Protein AF-A0A923QBG8-F1 (afdb_monomer)

Foldseek 3Di:
DDDQLVVLLVVLLVVCCVPQLLDALSPCLLLLLVLLLVVLVVCQVCVPLLCVLQPPVDALVRSLVVLCVPCVVPGDPSNNVSLSSSSNGHDPDSVSSSVSSNLSSLLSLLSNCVNVVNLVQLLVVLVVVLVVCVVCVPLQCQLQPPPDALVVNLVVLCVVCVVPGDPSNSVQLSSLSSDDDPDGSSVSSVSSSVSSVLVVQEAEAEDDDPDDDDPVRQVVVQVVVCVVVVTGYDYND

Radius of gyration: 18.65 Å; Cα contacts (8 Å, |Δi|>4): 265; chains: 1; bounding box: 42×53×46 Å

Secondary structure (DSSP, 8-state):
--HHHHHHHHHHHHHHIIIIITSGGGTTHHHHHHHHHHHHHHHHH-HHHHHHHT-TTS-HHHHHHHHHHHHTTTS-HHHHHHHHHHTTS--S-HHHHHHHHHHHHHHHHHHHHHHTT-HHHHHHHHHHHHHHHHH-HHHHHHHH-TTS-HHHHHHHHHHHHTTTS-HHHHHHHHHHHHS--SS-HHHHHHHHHHHHHHHHTEEEEE---SSPPPHHHHHHHHHHHHHHHTSEEEEE-

Solvent-accessible surface area (backbone atoms only — not comparable to full-atom values): 12695 Å² total; per-residue (Å²): 124,56,74,53,29,40,56,38,45,53,50,48,52,52,54,46,48,70,66,30,65,58,35,72,63,12,50,63,17,51,58,27,13,55,42,25,44,52,48,33,53,49,42,68,76,32,62,67,59,32,44,61,49,43,36,86,90,54,52,42,66,58,35,29,54,49,46,47,73,72,37,55,90,78,40,60,70,66,26,44,53,56,50,40,52,57,41,43,47,59,45,82,40,47,64,48,53,44,52,41,36,43,52,50,14,52,53,20,42,48,37,23,29,48,35,70,70,43,37,68,57,38,32,54,47,44,49,51,50,53,55,46,42,73,73,33,60,67,59,40,48,59,52,66,37,87,87,53,55,55,69,58,47,46,51,53,46,47,72,70,34,58,93,74,48,56,73,63,41,52,50,55,50,46,50,54,52,61,47,91,61,102,63,55,63,65,60,50,45,51,50,51,33,51,51,41,49,62,55,67,55,39,44,81,43,80,43,93,67,97,63,90,74,54,71,74,54,47,54,52,50,27,57,50,50,17,66,74,69,76,34,53,39,47,70,36,112

Sequence (237 aa):
MRGASRDSLKRALASYDQRFTALPDGAGSSEVSEGLYAVAALLDREPSLRRALTDPGSSPANRRALVDRLLGQQLAPSPLGVFSELVSDRWDSSADLRSAVEVLAANAAMGAAEGEGVLDDVEDELFRFSRLLDREPALRAALTDPGLPAERKSLLLDQLLGGQATPTTQRLVGIAVTRSHAGSLESALEELSRLAAQRRQRYVATVRVAMPLDLAQQERLAGSLARIYGRQVQLQV

Structure (mmCIF, N/CA/C/O backbone):
data_AF-A0A923QBG8-F1
#
_entry.id   AF-A0A923QBG8-F1
#
loop_
_atom_site.group_PDB
_atom_site.id
_atom_site.type_symbol
_atom_site.label_atom_id
_atom_site.label_alt_id
_atom_site.label_comp_id
_atom_site.label_asym_id
_atom_site.label_entity_id
_atom_site.label_seq_id
_atom_site.pdbx_PDB_ins_code
_atom_site.Cartn_x
_atom_site.Cartn_y
_atom_site.Cartn_z
_atom_site.occupancy
_atom_site.B_iso_or_equiv
_atom_site.auth_seq_id
_atom_site.auth_comp_id
_atom_site.auth_asym_id
_atom_site.auth_atom_id
_atom_site.pdbx_PDB_model_num
ATOM 1 N N . MET A 1 1 ? 9.593 -9.009 0.900 1.00 84.44 1 MET A N 1
ATOM 2 C CA . MET A 1 1 ? 10.645 -8.258 0.174 1.00 84.44 1 MET A CA 1
ATOM 3 C C . MET A 1 1 ? 12.002 -8.446 0.841 1.00 84.44 1 MET A C 1
ATOM 5 O O . MET A 1 1 ? 12.057 -8.579 2.061 1.00 84.44 1 MET A O 1
ATOM 9 N N . ARG A 1 2 ? 13.093 -8.457 0.068 1.00 87.12 2 ARG A N 1
ATOM 10 C CA . ARG A 1 2 ? 14.490 -8.521 0.551 1.00 87.12 2 ARG A CA 1
ATOM 11 C C . ARG A 1 2 ? 15.355 -7.552 -0.269 1.00 87.12 2 ARG A C 1
ATOM 13 O O . ARG A 1 2 ? 14.837 -6.947 -1.199 1.00 87.12 2 ARG A 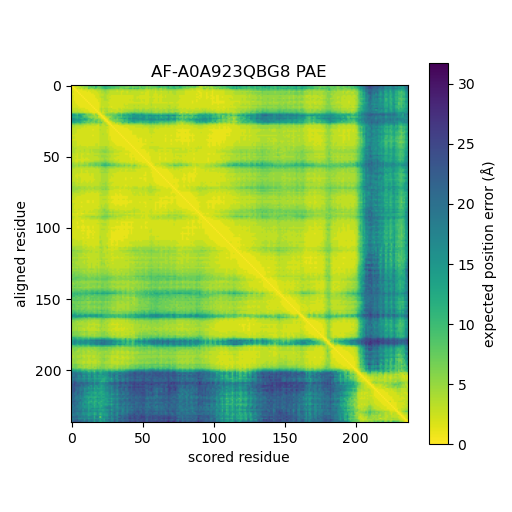O 1
ATOM 20 N N . GLY A 1 3 ? 16.629 -7.396 0.097 1.00 91.94 3 GLY A N 1
ATOM 21 C CA . GLY A 1 3 ? 17.622 -6.700 -0.730 1.00 91.94 3 GLY A CA 1
ATOM 22 C C . GLY A 1 3 ? 17.205 -5.294 -1.166 1.00 91.94 3 GLY A C 1
ATOM 23 O O . GLY A 1 3 ? 16.694 -4.514 -0.357 1.00 91.94 3 GLY A O 1
ATOM 24 N N . ALA A 1 4 ? 17.393 -5.007 -2.454 1.00 91.12 4 ALA A N 1
ATOM 25 C CA . ALA A 1 4 ? 17.099 -3.707 -3.043 1.00 91.12 4 ALA A CA 1
ATOM 26 C C . ALA A 1 4 ? 15.605 -3.373 -2.958 1.00 91.12 4 ALA A C 1
ATOM 28 O O . ALA A 1 4 ? 15.262 -2.226 -2.688 1.00 91.12 4 ALA A O 1
ATOM 29 N N . SER A 1 5 ? 14.716 -4.367 -3.089 1.00 93.44 5 SER A N 1
ATOM 30 C CA . SER A 1 5 ? 13.267 -4.148 -2.956 1.00 93.44 5 SER A CA 1
ATOM 31 C C . SER A 1 5 ? 12.890 -3.586 -1.580 1.00 93.44 5 SER A C 1
ATOM 33 O O . SER A 1 5 ? 12.057 -2.686 -1.479 1.00 93.44 5 SER A O 1
ATOM 35 N N . ARG A 1 6 ? 13.514 -4.086 -0.502 1.00 93.12 6 ARG A N 1
ATOM 36 C CA . ARG A 1 6 ? 13.246 -3.595 0.861 1.00 93.12 6 ARG A CA 1
ATOM 37 C C . ARG A 1 6 ? 13.719 -2.151 1.037 1.00 93.12 6 ARG A C 1
ATOM 39 O O . ARG A 1 6 ? 13.004 -1.344 1.629 1.00 93.12 6 ARG A O 1
ATOM 46 N N . ASP A 1 7 ? 14.907 -1.835 0.533 1.00 93.00 7 ASP A N 1
ATOM 47 C CA . ASP A 1 7 ? 15.493 -0.501 0.676 1.00 93.00 7 ASP A CA 1
ATOM 48 C C . ASP A 1 7 ? 14.747 0.538 -0.177 1.00 93.00 7 ASP A C 1
ATOM 50 O O . ASP A 1 7 ? 14.554 1.671 0.263 1.00 93.00 7 ASP A O 1
ATOM 54 N N . SER A 1 8 ? 14.263 0.146 -1.358 1.00 94.50 8 SER A N 1
ATOM 55 C CA . SER A 1 8 ? 13.401 0.968 -2.216 1.00 94.50 8 SER A CA 1
ATOM 56 C C . SER A 1 8 ? 12.046 1.254 -1.569 1.00 94.50 8 SER A C 1
ATOM 58 O O . SER A 1 8 ? 11.663 2.417 -1.466 1.00 94.50 8 SER A O 1
ATOM 60 N N . LEU A 1 9 ? 11.357 0.242 -1.020 1.00 93.88 9 LEU A N 1
ATOM 61 C CA . LEU A 1 9 ? 10.108 0.475 -0.281 1.00 93.88 9 LEU A CA 1
ATOM 62 C C . LEU A 1 9 ? 10.323 1.417 0.914 1.00 93.88 9 LEU A C 1
ATOM 64 O O . LEU A 1 9 ? 9.539 2.340 1.121 1.00 93.88 9 LEU A O 1
ATOM 68 N N . LYS A 1 10 ? 11.403 1.224 1.683 1.00 91.56 10 LYS A N 1
ATOM 69 C CA . LYS A 1 10 ? 11.722 2.093 2.824 1.00 91.56 10 LYS A CA 1
ATOM 70 C C . LYS A 1 10 ? 11.915 3.552 2.393 1.00 91.56 10 LYS A C 1
ATOM 72 O O . LYS A 1 10 ? 11.403 4.449 3.059 1.00 91.56 10 LYS A O 1
ATOM 77 N N . ARG A 1 11 ? 12.642 3.793 1.297 1.00 93.25 11 ARG A N 1
ATOM 78 C CA . ARG A 1 11 ? 12.847 5.147 0.755 1.00 93.25 11 ARG A CA 1
ATOM 79 C C . ARG A 1 11 ? 11.544 5.761 0.258 1.00 93.25 11 ARG A C 1
ATOM 81 O O . ARG A 1 11 ? 11.285 6.921 0.559 1.00 93.25 11 ARG A O 1
ATOM 88 N N . ALA A 1 12 ? 10.709 4.985 -0.426 1.00 93.94 12 ALA A N 1
ATOM 89 C CA . ALA A 1 12 ? 9.420 5.463 -0.904 1.00 93.94 12 ALA A CA 1
ATOM 90 C C . ALA A 1 12 ? 8.468 5.838 0.245 1.00 93.94 12 ALA A C 1
ATOM 92 O O . ALA A 1 12 ? 7.840 6.890 0.187 1.00 93.94 12 ALA A O 1
ATOM 93 N N . LEU A 1 13 ? 8.409 5.035 1.315 1.00 90.69 13 LEU A N 1
ATOM 94 C CA . LEU A 1 13 ? 7.619 5.353 2.513 1.00 90.69 13 LEU A CA 1
ATOM 95 C C . LEU A 1 13 ? 8.108 6.637 3.195 1.00 90.69 13 LEU A C 1
ATOM 97 O O . LEU A 1 13 ? 7.297 7.485 3.551 1.00 90.69 13 LEU A O 1
ATOM 101 N N . ALA A 1 14 ? 9.426 6.817 3.321 1.00 87.88 14 ALA A N 1
ATOM 102 C CA . ALA A 1 14 ? 9.998 8.040 3.884 1.00 87.88 14 ALA A CA 1
ATOM 103 C C . ALA A 1 14 ? 9.700 9.278 3.016 1.00 87.88 14 ALA A C 1
ATOM 105 O O . ALA A 1 14 ? 9.324 10.321 3.545 1.00 87.88 14 ALA A O 1
ATOM 106 N N . SER A 1 15 ? 9.817 9.151 1.689 1.00 89.62 15 SER A N 1
ATOM 107 C CA . SER A 1 15 ? 9.505 10.219 0.726 1.00 89.62 15 SER A CA 1
ATOM 108 C C . SER A 1 15 ? 8.018 10.593 0.758 1.00 89.62 15 SER A C 1
ATOM 110 O O . SER A 1 15 ? 7.673 11.775 0.752 1.00 89.62 15 SER A O 1
ATOM 112 N N . TYR A 1 16 ? 7.131 9.597 0.873 1.00 90.62 16 TYR A N 1
ATOM 113 C CA . TYR A 1 16 ? 5.701 9.816 1.087 1.00 90.62 16 TYR A CA 1
ATOM 114 C C . TYR A 1 16 ? 5.444 10.586 2.387 1.00 90.62 16 TYR A C 1
ATOM 116 O O . TYR A 1 16 ? 4.785 11.626 2.365 1.00 90.62 16 TYR A O 1
ATOM 124 N N . ASP A 1 17 ? 5.997 10.112 3.506 1.00 84.75 17 ASP A N 1
ATOM 125 C CA . ASP A 1 17 ? 5.757 10.724 4.812 1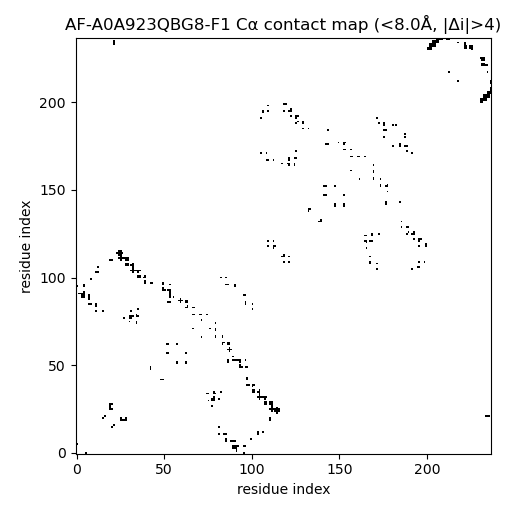.00 84.75 17 ASP A CA 1
ATOM 126 C C . ASP A 1 17 ? 6.287 12.165 4.879 1.00 84.75 17 ASP A C 1
ATOM 128 O O . ASP A 1 17 ? 5.654 13.027 5.485 1.00 84.75 17 ASP A O 1
ATOM 132 N N . GLN A 1 18 ? 7.404 12.456 4.210 1.00 83.06 18 GLN A N 1
ATOM 133 C CA . GLN A 1 18 ? 7.935 13.815 4.102 1.00 83.06 18 GLN A CA 1
ATOM 134 C C . GLN A 1 18 ? 6.990 14.761 3.341 1.00 83.06 18 GLN A C 1
ATOM 136 O O . GLN A 1 18 ? 6.924 15.946 3.661 1.00 83.06 18 GLN A O 1
ATOM 141 N N . ARG A 1 19 ? 6.277 14.265 2.322 1.00 84.69 19 ARG A N 1
ATOM 142 C CA . ARG A 1 19 ? 5.430 15.092 1.445 1.00 84.69 19 ARG A CA 1
ATOM 143 C C . ARG A 1 19 ? 4.013 15.281 1.956 1.00 84.69 19 ARG A C 1
ATOM 145 O O . ARG A 1 19 ? 3.479 16.373 1.813 1.00 84.69 19 ARG A O 1
ATOM 152 N N . PHE A 1 20 ? 3.406 14.220 2.480 1.00 82.06 20 PHE A N 1
ATOM 153 C CA . PHE A 1 20 ? 1.962 14.182 2.716 1.00 82.06 20 PHE A CA 1
ATOM 154 C C . PHE A 1 20 ? 1.597 14.187 4.198 1.00 82.06 20 PHE A C 1
ATOM 156 O O . PHE A 1 20 ? 0.619 14.818 4.576 1.00 82.06 20 PHE A O 1
ATOM 163 N N . THR A 1 21 ? 2.402 13.566 5.063 1.00 68.38 21 THR A N 1
ATOM 164 C CA . THR A 1 21 ? 2.081 13.473 6.500 1.00 68.38 21 THR A CA 1
ATOM 165 C C . THR A 1 21 ? 2.223 14.818 7.226 1.00 68.38 21 THR A C 1
ATOM 167 O O . THR A 1 21 ? 1.598 15.027 8.257 1.00 68.38 21 THR A O 1
ATOM 170 N N . ALA A 1 22 ? 3.018 15.756 6.699 1.00 64.75 22 ALA A N 1
ATOM 171 C CA . ALA A 1 22 ? 3.133 17.111 7.252 1.00 64.75 22 ALA A CA 1
ATOM 172 C C . ALA A 1 22 ? 2.000 18.058 6.804 1.00 64.75 22 ALA A C 1
ATOM 174 O O . ALA A 1 22 ? 1.912 19.184 7.303 1.00 64.75 22 ALA A O 1
ATOM 175 N N . LEU A 1 23 ? 1.161 17.634 5.852 1.00 73.19 23 LEU A N 1
ATOM 176 C CA . LEU A 1 23 ? 0.057 18.452 5.365 1.00 73.19 23 LEU A CA 1
ATOM 177 C C . LEU A 1 23 ? -1.114 18.408 6.362 1.00 73.19 23 LEU A C 1
ATOM 179 O O . LEU A 1 23 ? -1.400 17.344 6.915 1.00 73.19 23 LEU A O 1
ATOM 183 N N . PRO A 1 24 ? -1.808 19.539 6.589 1.00 68.69 24 PRO A N 1
ATOM 184 C CA . PRO A 1 24 ? -3.001 19.572 7.430 1.00 68.69 24 PRO A CA 1
ATOM 185 C C . PRO A 1 24 ? -4.048 18.558 6.963 1.00 68.69 24 PRO A C 1
ATOM 187 O O . PRO A 1 24 ? -4.210 18.347 5.759 1.00 68.69 24 PRO A O 1
ATOM 190 N N . AS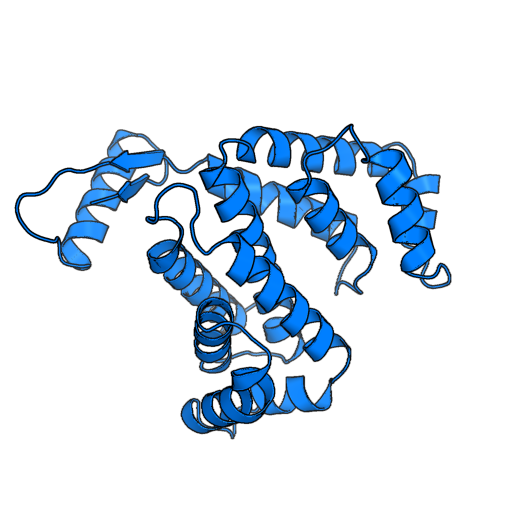P A 1 25 ? -4.748 17.950 7.920 1.00 68.19 25 ASP A N 1
ATOM 191 C CA . ASP A 1 25 ? -5.908 17.076 7.703 1.00 68.19 25 ASP A CA 1
ATOM 192 C C . ASP A 1 25 ? -5.657 15.911 6.722 1.00 68.19 25 ASP A C 1
ATOM 194 O O . ASP A 1 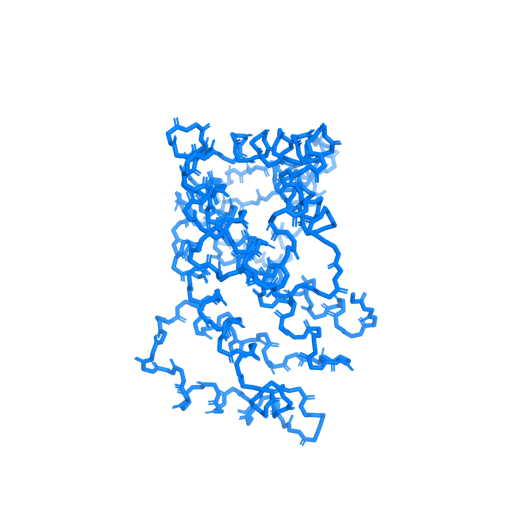25 ? -6.572 15.411 6.071 1.00 68.19 25 ASP A O 1
ATOM 198 N N . GLY A 1 26 ? -4.399 15.471 6.575 1.00 68.56 26 GLY A N 1
ATOM 199 C CA . GLY A 1 26 ? -4.042 14.378 5.667 1.00 68.56 26 GLY A CA 1
ATOM 200 C C . GLY A 1 26 ? -4.229 14.727 4.185 1.00 68.56 26 GLY A C 1
ATOM 201 O O . GLY A 1 26 ? -4.363 13.820 3.358 1.00 68.56 26 GLY A O 1
ATOM 202 N N . ALA A 1 27 ? -4.233 16.018 3.830 1.00 80.38 27 ALA A N 1
ATOM 203 C CA . ALA A 1 27 ? -4.495 16.493 2.474 1.00 80.38 27 ALA A CA 1
ATOM 204 C C . ALA A 1 27 ? -3.664 15.747 1.411 1.00 80.38 27 ALA A C 1
ATOM 206 O O . ALA A 1 27 ? -2.455 15.560 1.536 1.00 80.38 27 ALA A O 1
ATOM 207 N N . GLY A 1 28 ? -4.333 15.294 0.347 1.00 84.94 28 GLY A N 1
ATOM 208 C CA . GLY A 1 28 ? -3.723 14.520 -0.740 1.00 84.94 28 GLY A CA 1
ATOM 209 C C . GLY A 1 28 ? -3.489 13.034 -0.434 1.00 84.94 28 GLY A C 1
ATOM 210 O O . GLY A 1 28 ? -3.343 12.253 -1.372 1.00 84.94 28 GLY A O 1
ATOM 211 N N . SER A 1 29 ? -3.534 12.600 0.831 1.00 90.88 29 SER A N 1
ATOM 212 C CA . SER A 1 29 ? -3.313 11.193 1.207 1.00 90.88 29 SER A CA 1
ATOM 213 C C . SER A 1 29 ? -4.391 10.256 0.646 1.00 90.88 29 SER A C 1
ATOM 215 O O . SER A 1 29 ? -4.065 9.176 0.154 1.00 90.88 29 SER A O 1
ATOM 217 N N . SER A 1 30 ? -5.665 10.681 0.636 1.00 90.81 30 SER A N 1
ATOM 218 C CA . SER A 1 30 ? -6.757 9.891 0.032 1.00 90.81 30 SER A CA 1
ATOM 219 C C . SER A 1 30 ? -6.589 9.755 -1.484 1.00 90.81 30 SER A C 1
ATOM 221 O O . SER A 1 30 ? -6.658 8.648 -2.010 1.00 90.81 30 SER A O 1
ATOM 223 N N . GLU A 1 31 ? -6.271 10.853 -2.184 1.00 93.19 31 GLU A N 1
ATOM 224 C CA . GLU A 1 31 ? -6.040 10.848 -3.640 1.00 93.19 31 GLU A CA 1
ATOM 225 C C . GLU A 1 31 ? -4.851 9.949 -4.015 1.00 93.19 31 GLU A C 1
ATOM 227 O O . GLU A 1 31 ? -4.921 9.168 -4.969 1.00 93.19 31 GLU A O 1
ATOM 232 N N . VAL A 1 32 ? -3.761 10.017 -3.240 1.00 95.62 32 VAL A N 1
ATOM 233 C CA . VAL A 1 32 ? -2.606 9.133 -3.427 1.00 95.62 32 VAL A CA 1
ATOM 234 C C . VAL A 1 32 ? -2.994 7.678 -3.183 1.00 95.62 32 VAL A C 1
ATOM 236 O O . VAL A 1 32 ? -2.642 6.820 -3.991 1.00 95.62 32 VAL A O 1
ATOM 239 N N . SER A 1 33 ? -3.730 7.386 -2.110 1.00 94.38 33 SER A N 1
ATOM 240 C CA . SER A 1 33 ? -4.178 6.026 -1.803 1.00 94.38 33 SER A CA 1
ATOM 241 C C . SER A 1 33 ? -5.019 5.431 -2.934 1.00 94.38 33 SER A C 1
ATOM 243 O O . SER A 1 33 ? -4.690 4.363 -3.456 1.00 94.38 33 SER A O 1
ATOM 245 N N . GLU A 1 34 ? -6.057 6.144 -3.372 1.00 93.31 34 GLU A N 1
ATOM 246 C CA . GLU A 1 34 ? -6.961 5.708 -4.440 1.00 93.31 34 GLU A CA 1
ATOM 247 C C . GLU A 1 34 ? -6.218 5.505 -5.763 1.00 93.31 34 GLU A C 1
ATOM 249 O O . GLU A 1 34 ? -6.340 4.451 -6.399 1.00 93.31 34 GLU A O 1
ATOM 254 N N . GLY A 1 35 ? -5.381 6.473 -6.147 1.00 96.00 35 GLY A N 1
ATOM 255 C CA . GLY A 1 35 ? -4.581 6.390 -7.362 1.00 96.00 35 GLY A CA 1
ATOM 256 C C . GLY A 1 35 ? -3.597 5.218 -7.339 1.00 96.00 35 GLY A C 1
ATOM 257 O O . GLY A 1 35 ? -3.510 4.465 -8.310 1.00 96.00 35 GLY A O 1
ATOM 258 N N . LEU A 1 36 ? -2.890 4.995 -6.227 1.00 96.50 36 LEU A N 1
ATOM 259 C CA . LEU A 1 36 ? -1.956 3.873 -6.104 1.00 96.50 36 LEU A CA 1
ATOM 260 C C . LEU A 1 36 ? -2.675 2.520 -6.056 1.00 96.50 36 LEU A C 1
ATOM 262 O O . LEU A 1 36 ? -2.178 1.551 -6.633 1.00 96.50 36 LEU A O 1
ATOM 266 N N . TYR A 1 37 ? -3.866 2.429 -5.462 1.00 93.69 37 TYR A N 1
ATOM 267 C CA . TYR A 1 37 ? -4.662 1.207 -5.555 1.00 93.69 37 TYR A CA 1
ATOM 268 C C . TYR A 1 37 ? -5.115 0.920 -6.986 1.00 93.69 37 TYR A C 1
ATOM 270 O O . TYR A 1 37 ? -5.043 -0.241 -7.412 1.00 93.69 37 TYR A O 1
ATOM 278 N N . ALA A 1 38 ? -5.517 1.937 -7.752 1.00 94.00 38 ALA A N 1
ATOM 279 C CA . ALA A 1 38 ? -5.822 1.784 -9.173 1.00 94.00 38 ALA A CA 1
ATOM 280 C C . ALA A 1 38 ? -4.593 1.297 -9.963 1.00 94.00 38 ALA A C 1
ATOM 282 O O . ALA A 1 38 ? -4.694 0.353 -10.750 1.00 94.00 38 ALA A O 1
ATOM 283 N N . VAL A 1 39 ? -3.408 1.850 -9.680 1.00 96.25 39 VAL A N 1
ATOM 284 C CA . VAL A 1 39 ? -2.141 1.385 -10.267 1.00 96.25 39 VAL A CA 1
ATOM 285 C C . VAL A 1 39 ? -1.851 -0.065 -9.897 1.00 96.25 39 VAL A C 1
ATOM 287 O O . VAL A 1 39 ? -1.529 -0.863 -10.772 1.00 96.25 39 VAL A O 1
ATOM 290 N N . ALA A 1 40 ? -1.992 -0.452 -8.630 1.00 93.31 40 ALA A N 1
ATOM 291 C CA . ALA A 1 40 ? -1.767 -1.834 -8.224 1.00 93.31 40 ALA A CA 1
ATOM 292 C C . ALA A 1 40 ? -2.740 -2.800 -8.935 1.00 93.31 40 ALA A C 1
ATOM 294 O O . ALA A 1 40 ? -2.322 -3.880 -9.343 1.00 93.31 40 ALA A O 1
ATOM 295 N N . ALA A 1 41 ? -3.999 -2.397 -9.165 1.00 90.38 41 ALA A N 1
ATOM 296 C CA . ALA A 1 41 ? -4.966 -3.209 -9.914 1.00 90.38 41 ALA A CA 1
ATOM 297 C C . ALA A 1 41 ? -4.571 -3.348 -11.394 1.00 90.38 41 ALA A C 1
ATOM 299 O O . ALA A 1 41 ? -4.690 -4.427 -11.975 1.00 90.38 41 ALA A O 1
ATOM 300 N N . LEU A 1 42 ? -4.055 -2.275 -12.000 1.00 94.06 42 LEU A N 1
ATOM 301 C CA . LEU A 1 42 ? -3.493 -2.314 -13.348 1.00 94.06 42 LEU A CA 1
ATOM 302 C C . LEU A 1 42 ? -2.280 -3.250 -13.421 1.00 94.06 42 LEU A C 1
ATOM 304 O O . LEU A 1 42 ? -2.195 -4.075 -14.327 1.00 94.06 42 LEU A O 1
ATOM 308 N N . LEU A 1 43 ? -1.353 -3.154 -12.465 1.00 93.12 43 LEU A N 1
ATOM 309 C CA . LEU A 1 43 ? -0.165 -4.008 -12.423 1.00 93.12 43 LEU A CA 1
ATOM 310 C C . LEU A 1 43 ? -0.516 -5.479 -12.216 1.00 93.12 43 LEU A C 1
ATOM 312 O O . LEU A 1 43 ? 0.218 -6.328 -12.718 1.00 93.12 43 LEU A O 1
ATOM 316 N N . ASP A 1 44 ? -1.605 -5.788 -11.511 1.00 88.25 44 ASP A N 1
ATOM 317 C CA . ASP A 1 44 ? -2.121 -7.153 -11.370 1.00 88.25 44 ASP A CA 1
ATOM 318 C C . ASP A 1 44 ? -2.638 -7.692 -12.711 1.00 88.25 44 ASP A C 1
ATOM 320 O O . ASP A 1 44 ? -2.295 -8.812 -13.098 1.00 88.25 44 ASP A O 1
ATOM 324 N N . ARG A 1 45 ? -3.383 -6.867 -13.459 1.00 91.31 45 ARG A N 1
ATOM 325 C CA . ARG A 1 45 ? -3.943 -7.216 -14.775 1.00 91.31 45 ARG A CA 1
ATOM 326 C C . ARG A 1 45 ? -2.911 -7.290 -15.897 1.00 91.31 45 ARG A C 1
ATOM 328 O O . ARG A 1 45 ? -3.092 -8.079 -16.818 1.00 91.31 45 ARG A O 1
ATOM 335 N N . GLU A 1 46 ? -1.836 -6.506 -15.816 1.00 95.56 46 GLU A N 1
ATOM 336 C CA . GLU A 1 46 ? -0.852 -6.342 -16.892 1.00 95.56 46 GLU A CA 1
ATOM 337 C C . GLU A 1 46 ? 0.565 -6.811 -16.486 1.00 95.56 46 GLU A C 1
ATOM 339 O O . GLU A 1 46 ? 1.466 -5.995 -16.243 1.00 95.56 46 GLU A O 1
ATOM 344 N N . PRO A 1 47 ? 0.845 -8.134 -16.464 1.00 92.31 47 PRO A N 1
ATOM 345 C CA . PRO A 1 47 ? 2.168 -8.663 -16.116 1.00 92.31 47 PRO A CA 1
ATOM 346 C C . PRO A 1 47 ? 3.303 -8.161 -17.018 1.00 92.31 47 PRO A C 1
ATOM 348 O O . PRO A 1 47 ? 4.460 -8.111 -16.598 1.00 92.31 47 PRO A O 1
ATOM 351 N N . SER A 1 48 ? 3.001 -7.818 -18.274 1.00 95.00 48 SER A N 1
ATOM 352 C CA . SER A 1 48 ? 3.976 -7.270 -19.225 1.00 95.00 48 SER A CA 1
ATOM 353 C C . SER A 1 48 ? 4.402 -5.850 -18.854 1.00 95.00 48 SER A C 1
ATOM 355 O O . SER A 1 48 ? 5.598 -5.564 -18.868 1.00 95.00 48 SER A O 1
ATOM 357 N N . LEU A 1 49 ? 3.457 -4.999 -18.438 1.00 95.44 49 LEU A N 1
ATOM 358 C CA . LEU A 1 49 ? 3.760 -3.663 -17.922 1.00 95.44 49 LEU A CA 1
ATOM 359 C C . LEU A 1 49 ? 4.616 -3.760 -16.658 1.00 95.44 49 LEU A C 1
ATOM 361 O O . LEU A 1 49 ? 5.653 -3.110 -16.554 1.00 95.44 49 LEU A O 1
ATOM 365 N N . ARG A 1 50 ? 4.229 -4.640 -15.729 1.00 94.25 50 ARG A N 1
ATOM 366 C CA . ARG A 1 50 ? 4.967 -4.858 -14.481 1.00 94.25 50 ARG A CA 1
ATOM 367 C C . ARG A 1 50 ? 6.421 -5.269 -14.734 1.00 94.25 50 ARG A C 1
ATOM 369 O O . ARG A 1 50 ? 7.319 -4.730 -14.099 1.00 94.25 50 ARG A O 1
ATOM 376 N N . ARG A 1 51 ? 6.664 -6.168 -15.697 1.00 94.44 51 ARG A N 1
ATOM 377 C CA . ARG A 1 51 ? 8.024 -6.564 -16.107 1.00 94.44 51 ARG A CA 1
ATOM 378 C C . ARG A 1 51 ? 8.806 -5.416 -16.740 1.00 94.44 51 ARG A C 1
ATOM 380 O O . ARG A 1 51 ? 9.968 -5.247 -16.394 1.00 94.44 51 ARG A O 1
ATOM 387 N N . ALA A 1 52 ? 8.181 -4.622 -17.611 1.00 94.94 52 ALA A N 1
ATOM 388 C CA . ALA A 1 52 ? 8.830 -3.471 -18.243 1.00 94.94 52 ALA A CA 1
ATOM 389 C C . ALA A 1 52 ? 9.266 -2.403 -17.221 1.00 94.94 52 ALA A C 1
ATOM 391 O O . ALA A 1 52 ? 10.327 -1.798 -17.363 1.00 94.94 52 ALA A O 1
ATOM 392 N N . LEU A 1 53 ? 8.481 -2.199 -16.158 1.00 95.25 53 LEU A N 1
ATOM 393 C CA . LEU A 1 53 ? 8.795 -1.248 -15.083 1.00 95.25 53 LEU A CA 1
ATOM 394 C C . LEU A 1 53 ? 9.883 -1.744 -14.114 1.00 95.25 53 LEU A C 1
ATOM 396 O O . LEU A 1 53 ? 10.505 -0.938 -13.421 1.00 95.25 53 LEU A O 1
ATOM 400 N N . THR A 1 54 ? 10.148 -3.051 -14.074 1.00 94.06 54 THR A N 1
ATOM 401 C CA . THR A 1 54 ? 11.234 -3.642 -13.274 1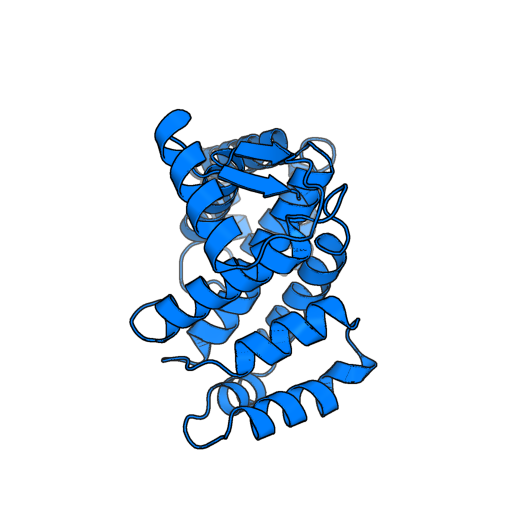.00 94.06 54 THR A CA 1
ATOM 402 C C . THR A 1 54 ? 12.416 -4.126 -14.110 1.00 94.06 54 THR A C 1
ATOM 404 O O . THR A 1 54 ? 13.282 -4.814 -13.579 1.00 94.06 54 THR A O 1
ATOM 407 N N . ASP A 1 55 ? 12.457 -3.811 -15.407 1.00 92.38 55 ASP A N 1
ATOM 408 C CA . ASP A 1 55 ? 13.544 -4.234 -16.291 1.00 92.38 55 ASP A CA 1
ATOM 409 C C . ASP A 1 55 ? 14.866 -3.547 -15.890 1.00 92.38 55 ASP A C 1
ATOM 411 O O . ASP A 1 55 ? 14.958 -2.317 -15.978 1.00 92.38 55 ASP A O 1
ATOM 415 N N . PRO A 1 56 ? 15.903 -4.303 -15.469 1.00 86.56 56 PRO A N 1
ATOM 416 C CA . PRO A 1 56 ? 17.192 -3.732 -15.086 1.00 86.56 56 PRO A CA 1
ATOM 417 C C . PRO A 1 56 ? 17.932 -3.059 -16.252 1.00 86.56 56 PRO A C 1
ATOM 419 O O . PRO A 1 56 ? 18.793 -2.217 -16.004 1.00 86.56 56 PRO A O 1
ATOM 422 N N . GLY A 1 57 ? 17.614 -3.404 -17.506 1.00 89.69 57 GLY A N 1
ATOM 423 C CA . GLY A 1 57 ? 18.175 -2.752 -18.692 1.00 89.69 57 GLY A CA 1
ATOM 424 C C . GLY A 1 57 ? 17.560 -1.380 -18.990 1.00 89.69 57 GLY A C 1
ATOM 425 O O . GLY A 1 57 ? 18.112 -0.616 -19.784 1.00 89.6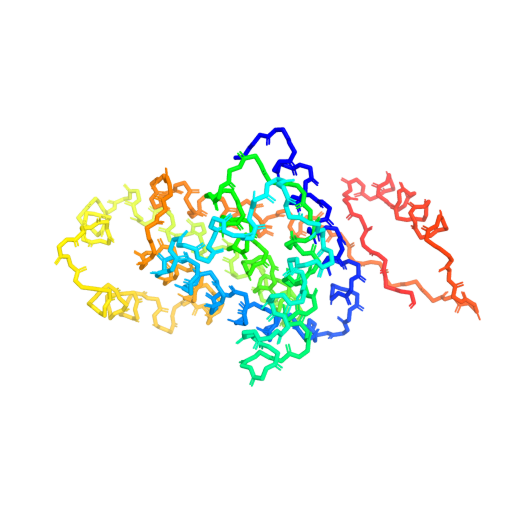9 57 GLY A O 1
ATOM 426 N N . SER A 1 58 ? 16.434 -1.041 -18.355 1.00 92.12 58 SER A N 1
ATOM 427 C CA . SER A 1 58 ? 15.716 0.211 -18.587 1.00 92.12 58 SER A CA 1
ATOM 428 C C . SER A 1 58 ? 16.165 1.308 -17.622 1.00 92.12 58 SER A C 1
ATOM 430 O O . SER A 1 58 ? 16.119 1.161 -16.396 1.00 92.12 58 SER A O 1
ATOM 432 N N . SER A 1 59 ? 16.572 2.459 -18.166 1.00 95.31 59 SER A N 1
ATOM 433 C CA . SER A 1 59 ? 16.961 3.606 -17.342 1.00 95.31 59 SER A CA 1
ATOM 434 C C . SER A 1 59 ? 15.771 4.116 -16.505 1.00 95.31 59 SER A C 1
ATOM 436 O O . SER A 1 59 ? 14.619 4.033 -16.944 1.00 95.31 59 SER A O 1
ATOM 438 N N . PRO A 1 60 ? 16.002 4.696 -15.309 1.00 94.94 60 PRO A N 1
ATOM 439 C CA . PRO A 1 60 ? 14.932 5.318 -14.524 1.00 94.94 60 PRO A CA 1
ATOM 440 C C . PRO A 1 60 ? 14.124 6.359 -15.317 1.00 94.94 60 PRO A C 1
ATOM 442 O O . PRO A 1 60 ? 12.906 6.426 -15.183 1.00 94.94 60 PRO A O 1
ATOM 445 N N . ALA A 1 61 ? 14.783 7.127 -16.193 1.00 95.94 61 ALA A N 1
ATOM 446 C CA . ALA A 1 61 ? 14.127 8.109 -17.057 1.00 95.94 61 ALA A CA 1
ATOM 447 C C . ALA A 1 61 ? 13.168 7.454 -18.066 1.00 95.94 61 ALA A C 1
ATOM 449 O O . ALA A 1 61 ? 12.052 7.935 -18.246 1.00 95.94 61 ALA A O 1
ATOM 450 N N . ASN A 1 62 ? 13.560 6.327 -18.670 1.00 96.75 62 ASN A N 1
ATOM 451 C CA . ASN A 1 62 ? 12.698 5.590 -19.596 1.00 96.75 62 ASN A CA 1
ATOM 452 C C . ASN A 1 62 ? 11.476 5.001 -18.882 1.00 96.75 62 ASN A C 1
ATOM 454 O O . ASN A 1 62 ? 10.370 5.041 -19.420 1.00 96.75 62 ASN A O 1
ATOM 458 N N . ARG A 1 63 ? 11.658 4.491 -17.657 1.00 96.62 63 ARG A N 1
ATOM 459 C CA . ARG A 1 63 ? 10.559 3.965 -16.833 1.00 96.62 63 ARG A CA 1
ATOM 460 C C . ARG A 1 63 ? 9.567 5.060 -16.433 1.00 96.62 63 ARG A C 1
ATOM 462 O O . ARG A 1 63 ? 8.367 4.852 -16.584 1.00 96.62 63 ARG A O 1
ATOM 469 N N . ARG A 1 64 ? 10.048 6.241 -16.026 1.00 96.75 64 ARG A N 1
ATOM 470 C CA . ARG A 1 64 ? 9.194 7.423 -15.786 1.00 96.75 64 ARG A CA 1
ATOM 471 C C . ARG A 1 64 ? 8.436 7.845 -17.038 1.00 96.75 64 ARG A C 1
ATOM 473 O O . ARG A 1 64 ? 7.222 7.960 -16.995 1.00 96.75 64 ARG A O 1
ATOM 480 N N . ALA A 1 65 ? 9.125 7.966 -18.173 1.00 96.88 65 ALA A N 1
ATOM 481 C CA . ALA A 1 65 ? 8.493 8.352 -19.433 1.00 96.88 65 ALA A CA 1
ATOM 482 C C . ALA A 1 65 ? 7.413 7.352 -19.890 1.00 96.88 65 ALA A C 1
ATOM 484 O O . ALA A 1 65 ? 6.429 7.747 -20.516 1.00 96.88 65 ALA A O 1
ATOM 485 N N . LEU A 1 66 ? 7.581 6.058 -19.588 1.00 96.50 66 LEU A N 1
ATOM 486 C CA . LEU A 1 66 ? 6.546 5.050 -19.812 1.00 96.50 66 LEU A CA 1
ATOM 487 C C . LEU A 1 66 ? 5.330 5.282 -18.904 1.00 96.50 66 LEU A C 1
ATOM 489 O O . LEU A 1 66 ? 4.203 5.252 -19.395 1.00 96.50 66 LEU A O 1
ATOM 493 N N . VAL A 1 67 ? 5.553 5.534 -17.610 1.00 97.31 67 VAL A N 1
ATOM 494 C CA . VAL A 1 67 ? 4.484 5.863 -16.654 1.00 97.31 67 VAL A CA 1
ATOM 495 C C . VAL A 1 67 ? 3.736 7.124 -17.078 1.00 97.31 67 VAL A C 1
ATOM 497 O O . VAL A 1 67 ? 2.515 7.079 -17.190 1.00 97.31 67 VAL A O 1
ATOM 500 N N . ASP A 1 68 ? 4.441 8.203 -17.412 1.00 97.12 68 ASP A N 1
ATOM 501 C CA . ASP A 1 68 ? 3.831 9.468 -17.831 1.00 97.12 68 ASP A CA 1
ATOM 502 C C . ASP A 1 68 ? 2.980 9.292 -19.095 1.00 97.12 68 ASP A C 1
ATOM 504 O O . ASP A 1 68 ? 1.862 9.798 -19.181 1.00 97.12 68 ASP A O 1
ATOM 508 N N . ARG A 1 69 ? 3.465 8.514 -20.071 1.00 97.31 69 ARG A N 1
ATOM 509 C CA . ARG A 1 69 ? 2.735 8.258 -21.319 1.00 97.31 69 ARG A CA 1
ATOM 510 C C . ARG A 1 69 ? 1.453 7.455 -21.105 1.00 97.31 69 ARG A C 1
ATOM 512 O O . ARG A 1 69 ? 0.472 7.700 -21.798 1.00 97.31 69 ARG A O 1
ATOM 519 N N . LEU A 1 70 ? 1.479 6.470 -20.210 1.00 96.25 70 LEU A N 1
ATOM 520 C CA . LEU A 1 70 ? 0.346 5.567 -19.990 1.00 96.25 70 LEU A CA 1
ATOM 521 C C . LEU A 1 70 ? -0.659 6.120 -18.979 1.00 96.25 70 LEU A C 1
ATOM 523 O O . LEU A 1 70 ? -1.861 5.924 -19.143 1.00 96.25 70 LEU A O 1
ATOM 527 N N . LEU A 1 71 ? -0.169 6.781 -17.930 1.00 96.50 71 LEU A N 1
ATOM 528 C CA . LEU A 1 71 ? -0.952 7.135 -16.748 1.00 96.50 71 LEU A CA 1
ATOM 529 C C . LEU A 1 71 ? -1.072 8.643 -16.525 1.00 96.50 71 LEU A C 1
ATOM 531 O O . LEU A 1 71 ? -1.901 9.053 -15.721 1.00 96.50 71 LEU A O 1
ATOM 535 N N . GLY A 1 72 ? -0.322 9.476 -17.252 1.00 95.06 72 GLY A N 1
ATOM 536 C CA . GLY A 1 72 ? -0.307 10.926 -17.039 1.00 95.06 72 GLY A CA 1
ATOM 537 C C . GLY A 1 72 ? -1.647 11.629 -17.271 1.00 95.06 72 GLY A C 1
ATOM 538 O O . GLY A 1 72 ? -1.890 12.675 -16.683 1.00 95.06 72 GLY A O 1
ATOM 539 N N . GLN A 1 73 ? -2.530 11.051 -18.093 1.00 95.38 73 GLN A N 1
ATOM 540 C CA . GLN A 1 73 ? -3.906 11.541 -18.281 1.00 95.38 73 GLN A CA 1
ATOM 541 C C . GLN A 1 73 ? -4.949 10.780 -17.451 1.00 95.38 73 GLN A C 1
ATOM 543 O O . GLN A 1 73 ? -6.107 11.179 -17.423 1.00 95.38 73 GLN A O 1
ATOM 548 N N . GLN A 1 74 ? -4.558 9.673 -16.814 1.00 95.19 74 GLN A N 1
ATOM 549 C CA . GLN A 1 74 ? -5.466 8.783 -16.081 1.00 95.19 74 GLN A CA 1
ATOM 550 C C . GLN A 1 74 ? -5.372 8.965 -14.563 1.00 95.19 74 GLN A C 1
ATOM 552 O O . GLN A 1 74 ? -6.290 8.589 -13.841 1.00 95.19 74 GLN A O 1
ATOM 557 N N . LEU A 1 75 ? -4.256 9.508 -14.073 1.00 95.38 75 LEU A N 1
ATOM 558 C CA . LEU A 1 75 ? -3.999 9.750 -12.660 1.00 95.38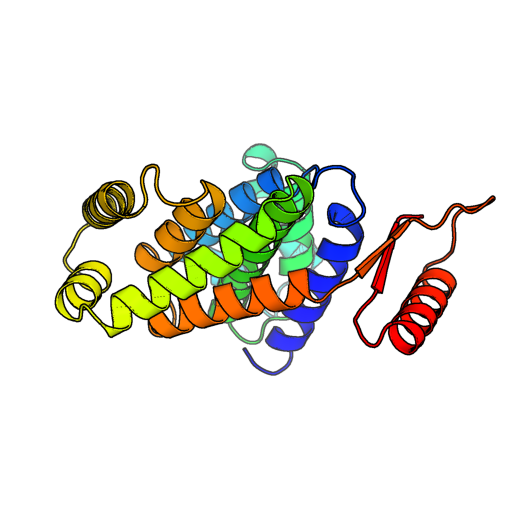 75 LEU A CA 1
ATOM 559 C C . LEU A 1 75 ? -3.848 11.239 -12.383 1.00 95.38 75 LEU A C 1
ATOM 561 O O . LEU A 1 75 ? -3.284 11.987 -13.181 1.00 95.38 75 LEU A O 1
ATOM 565 N N . ALA A 1 76 ? -4.287 11.640 -11.194 1.00 95.00 76 ALA A N 1
ATOM 566 C CA . ALA A 1 76 ? -3.973 12.948 -10.653 1.00 95.00 76 ALA A CA 1
ATOM 567 C C . ALA A 1 76 ? -2.450 13.119 -10.437 1.00 95.00 76 ALA A C 1
ATOM 569 O O . ALA A 1 76 ? -1.724 12.126 -10.286 1.00 95.00 76 ALA A O 1
ATOM 570 N N . PRO A 1 77 ? -1.944 14.367 -10.377 1.00 94.25 77 PRO A N 1
ATOM 571 C CA . PRO A 1 77 ? -0.512 14.632 -10.249 1.00 94.25 77 PRO A CA 1
ATOM 572 C C . PRO A 1 77 ? 0.143 13.984 -9.021 1.00 94.25 77 PRO A C 1
ATOM 574 O O . PRO A 1 77 ? 1.273 13.505 -9.118 1.00 94.25 77 PRO A O 1
ATOM 577 N N . SER A 1 78 ? -0.555 13.931 -7.881 1.00 93.81 78 SER A N 1
ATOM 578 C CA . SER A 1 78 ? -0.017 13.402 -6.620 1.00 93.81 78 SER A CA 1
ATOM 579 C C . SER A 1 78 ? 0.286 11.894 -6.683 1.00 93.81 78 SER A C 1
ATOM 581 O O . SER A 1 78 ? 1.452 11.524 -6.503 1.00 93.81 78 SER A O 1
ATOM 583 N N . PRO A 1 79 ? -0.684 10.999 -6.986 1.00 96.19 79 PRO A N 1
ATOM 584 C CA . PRO A 1 79 ? -0.403 9.570 -7.142 1.00 96.19 79 PRO A CA 1
ATOM 585 C C . PRO A 1 79 ? 0.560 9.278 -8.297 1.00 96.19 79 PRO A C 1
ATOM 587 O O . PRO A 1 79 ? 1.409 8.394 -8.165 1.00 96.19 79 PRO A O 1
ATOM 590 N N . LEU A 1 80 ? 0.477 10.032 -9.403 1.00 97.12 80 LEU A N 1
ATOM 591 C CA . LEU A 1 80 ? 1.403 9.887 -10.528 1.00 97.12 80 LEU A CA 1
ATOM 592 C C . LEU A 1 80 ? 2.845 10.169 -10.097 1.00 97.12 80 LEU A C 1
ATOM 594 O O . LEU A 1 80 ? 3.731 9.370 -10.381 1.00 97.12 80 LEU A O 1
ATOM 598 N N . GLY A 1 81 ? 3.084 11.266 -9.373 1.00 95.12 81 GLY A N 1
ATOM 599 C CA . GLY A 1 81 ? 4.412 11.635 -8.887 1.00 95.12 81 GLY A CA 1
ATOM 600 C C . GLY A 1 81 ? 5.010 10.584 -7.950 1.00 95.12 81 GLY A C 1
ATOM 601 O O . GLY A 1 81 ? 6.169 10.196 -8.117 1.00 95.12 81 GLY A O 1
ATOM 602 N N . VAL A 1 82 ? 4.208 10.072 -7.009 1.00 96.12 82 VAL A N 1
ATOM 603 C CA . VAL A 1 82 ? 4.629 9.001 -6.088 1.00 96.12 82 VAL A CA 1
ATOM 604 C C . VAL A 1 82 ? 4.973 7.723 -6.855 1.00 96.12 82 VAL A C 1
ATOM 606 O O . VAL A 1 82 ? 6.021 7.119 -6.615 1.00 96.12 82 VAL A O 1
ATOM 609 N N . PHE A 1 83 ? 4.140 7.320 -7.818 1.00 97.62 83 PHE A N 1
ATOM 610 C CA . PHE A 1 83 ? 4.400 6.117 -8.604 1.00 97.62 83 PHE A CA 1
ATOM 611 C C . PHE A 1 83 ? 5.603 6.273 -9.548 1.00 97.62 83 PHE A C 1
ATOM 613 O O . PHE A 1 83 ? 6.436 5.369 -9.630 1.00 97.62 83 PHE A O 1
ATOM 620 N N . SER A 1 84 ? 5.752 7.426 -10.206 1.00 96.38 84 SER A N 1
ATOM 621 C CA . SER A 1 84 ? 6.895 7.744 -11.072 1.00 96.38 84 SER A CA 1
ATOM 622 C C . SER A 1 84 ? 8.227 7.693 -10.316 1.00 96.38 84 SER A C 1
ATOM 624 O O . SER A 1 84 ? 9.236 7.213 -10.841 1.00 96.38 84 SER A O 1
ATOM 626 N N . GLU A 1 85 ? 8.257 8.129 -9.057 1.00 94.81 85 GLU A N 1
ATOM 627 C CA . GLU A 1 85 ? 9.426 7.960 -8.194 1.00 94.81 85 GLU A CA 1
ATOM 628 C C . GLU A 1 85 ? 9.670 6.490 -7.847 1.00 94.81 85 GLU A C 1
ATOM 630 O O . GLU A 1 85 ? 10.790 6.005 -8.012 1.00 94.81 85 GLU A O 1
ATOM 635 N N . LEU A 1 86 ? 8.623 5.753 -7.472 1.00 95.88 86 LEU A N 1
ATOM 636 C CA . LEU A 1 86 ? 8.723 4.340 -7.111 1.00 95.88 86 LEU A CA 1
ATOM 637 C C . LEU A 1 86 ? 9.297 3.473 -8.243 1.00 95.88 86 LEU A C 1
ATOM 639 O O . LEU A 1 86 ? 10.139 2.604 -8.007 1.00 95.88 86 LEU A O 1
ATOM 643 N N . VAL A 1 87 ? 8.887 3.716 -9.492 1.00 96.12 87 VAL A N 1
ATOM 644 C CA . VAL A 1 87 ? 9.409 2.978 -10.659 1.00 96.12 87 VAL A CA 1
ATOM 645 C C . VAL A 1 87 ? 10.825 3.396 -11.049 1.00 96.12 87 VAL A C 1
ATOM 647 O O . VAL A 1 87 ? 11.436 2.767 -11.907 1.00 96.12 87 VAL A O 1
ATOM 650 N N . SER A 1 88 ? 11.367 4.455 -10.448 1.00 94.12 88 SER A N 1
ATOM 651 C CA . SER A 1 88 ? 12.760 4.867 -10.666 1.00 94.12 88 SER A CA 1
ATOM 652 C C . SER A 1 88 ? 13.738 4.013 -9.880 1.00 94.12 88 SER A C 1
ATOM 654 O O . SER A 1 88 ? 14.909 3.900 -10.247 1.00 94.12 88 SER A O 1
ATOM 656 N N . ASP A 1 89 ? 13.247 3.407 -8.808 1.00 94.62 89 ASP A N 1
ATOM 657 C CA . ASP A 1 89 ? 14.032 2.594 -7.911 1.00 94.62 89 ASP A CA 1
ATOM 658 C C . ASP A 1 89 ? 14.339 1.211 -8.478 1.00 94.62 89 ASP A C 1
ATOM 660 O O . ASP A 1 89 ? 13.797 0.770 -9.498 1.00 94.62 89 ASP A O 1
ATOM 664 N N . ARG A 1 90 ? 15.279 0.531 -7.823 1.00 92.12 90 ARG A N 1
ATOM 665 C CA . ARG A 1 90 ? 15.652 -0.839 -8.156 1.00 92.12 90 ARG A CA 1
ATOM 666 C C . ARG A 1 90 ? 14.755 -1.812 -7.398 1.00 92.12 90 ARG A C 1
ATOM 668 O O . ARG A 1 90 ? 14.620 -1.711 -6.179 1.00 92.12 90 ARG A O 1
ATOM 675 N N . TRP A 1 91 ? 14.222 -2.782 -8.130 1.00 94.38 91 TRP A N 1
ATOM 676 C CA . TRP A 1 91 ? 13.379 -3.855 -7.615 1.00 94.38 91 TRP A CA 1
ATOM 677 C C . TRP A 1 91 ? 14.004 -5.195 -7.977 1.00 94.38 91 TRP A C 1
ATOM 679 O O . TRP A 1 91 ? 14.382 -5.406 -9.127 1.00 94.38 91 TRP A O 1
ATOM 689 N N . ASP A 1 92 ? 14.121 -6.092 -7.000 1.00 92.50 92 ASP A N 1
ATOM 690 C CA . ASP A 1 92 ? 14.679 -7.431 -7.219 1.00 92.50 92 ASP A CA 1
ATOM 691 C C . ASP A 1 92 ? 13.676 -8.358 -7.923 1.00 92.50 92 ASP A C 1
ATOM 693 O O . ASP A 1 92 ? 14.064 -9.347 -8.543 1.00 92.50 92 ASP A O 1
ATOM 697 N N . SER A 1 93 ? 12.378 -8.040 -7.867 1.00 91.00 93 SER A N 1
ATOM 698 C CA . SER A 1 93 ? 11.343 -8.769 -8.594 1.00 91.00 93 SER A CA 1
ATOM 699 C C . SER A 1 93 ? 10.184 -7.872 -9.028 1.00 91.00 93 SER A C 1
ATOM 701 O O . SER A 1 93 ? 9.852 -6.878 -8.381 1.00 91.00 93 SER A O 1
ATOM 703 N N . SER A 1 94 ? 9.513 -8.274 -10.112 1.00 90.75 94 SER A N 1
ATOM 704 C CA . SER A 1 94 ? 8.296 -7.605 -10.593 1.00 90.75 94 SER A CA 1
ATOM 705 C C . SER A 1 94 ? 7.151 -7.660 -9.570 1.00 90.75 94 SER A C 1
ATOM 707 O O . SER A 1 94 ? 6.357 -6.727 -9.476 1.00 90.75 94 SER A O 1
ATOM 709 N N . ALA A 1 95 ? 7.090 -8.728 -8.765 1.00 89.31 95 ALA A N 1
ATOM 710 C CA . ALA A 1 95 ? 6.114 -8.881 -7.691 1.00 89.31 95 ALA A CA 1
ATOM 711 C C . ALA A 1 95 ? 6.369 -7.900 -6.536 1.00 89.31 95 ALA A C 1
ATOM 713 O O . ALA A 1 95 ? 5.413 -7.334 -6.011 1.00 89.31 95 ALA A O 1
ATOM 714 N N . ASP A 1 96 ? 7.635 -7.638 -6.187 1.00 92.56 96 ASP A N 1
ATOM 715 C CA . ASP A 1 96 ? 7.965 -6.682 -5.126 1.00 92.56 96 ASP A CA 1
ATOM 716 C C . ASP A 1 96 ? 7.514 -5.256 -5.478 1.00 92.56 96 ASP A C 1
ATOM 718 O O . ASP A 1 96 ? 6.978 -4.578 -4.609 1.00 92.56 96 ASP A O 1
ATOM 722 N N . LEU A 1 97 ? 7.655 -4.810 -6.737 1.00 94.31 97 LEU A N 1
ATOM 723 C CA . LEU A 1 97 ? 7.139 -3.496 -7.156 1.00 94.31 97 LEU A CA 1
ATOM 724 C C . LEU A 1 97 ? 5.624 -3.403 -6.923 1.00 94.31 97 LEU A C 1
ATOM 726 O O . LEU A 1 97 ? 5.148 -2.437 -6.333 1.00 94.31 97 LEU A O 1
ATOM 730 N N . ARG A 1 98 ? 4.862 -4.417 -7.349 1.00 92.31 98 ARG A N 1
ATOM 731 C CA . ARG A 1 98 ? 3.405 -4.460 -7.147 1.00 92.31 98 ARG A CA 1
ATOM 732 C C . ARG A 1 98 ? 3.050 -4.415 -5.663 1.00 92.31 98 ARG A C 1
ATOM 734 O O . ARG A 1 98 ? 2.195 -3.629 -5.266 1.00 92.31 98 ARG A O 1
ATOM 741 N N . SER A 1 99 ? 3.712 -5.229 -4.842 1.00 89.94 99 SER A N 1
ATOM 742 C CA . SER A 1 99 ? 3.494 -5.230 -3.393 1.00 89.94 99 SER A CA 1
ATOM 743 C C . SER A 1 99 ? 3.874 -3.894 -2.753 1.00 89.94 99 SER A C 1
ATOM 745 O O . SER A 1 99 ? 3.212 -3.461 -1.819 1.00 89.94 99 SER A O 1
ATOM 747 N N . ALA A 1 100 ? 4.895 -3.203 -3.260 1.00 93.12 100 ALA A N 1
ATOM 748 C CA . ALA A 1 100 ? 5.297 -1.903 -2.737 1.00 93.12 100 ALA A CA 1
ATOM 749 C C . ALA A 1 100 ? 4.273 -0.809 -3.038 1.00 93.12 100 ALA A C 1
ATOM 751 O O . ALA A 1 100 ? 3.999 0.009 -2.164 1.00 93.12 100 ALA A O 1
ATOM 752 N N . VAL A 1 101 ? 3.676 -0.820 -4.236 1.00 95.19 101 VAL A N 1
ATOM 753 C CA . VAL A 1 101 ? 2.564 0.083 -4.577 1.00 95.19 101 VAL A CA 1
ATOM 754 C C . VAL A 1 101 ? 1.397 -0.120 -3.611 1.00 95.19 101 VAL A C 1
ATOM 756 O O . VAL A 1 101 ? 0.844 0.855 -3.116 1.00 95.19 101 VAL A O 1
ATOM 759 N N . GLU A 1 102 ? 1.046 -1.370 -3.305 1.00 91.56 102 GLU A N 1
ATOM 760 C CA . GLU A 1 102 ? -0.054 -1.686 -2.387 1.00 91.56 102 GLU A CA 1
ATOM 761 C C . GLU A 1 102 ? 0.237 -1.248 -0.945 1.00 91.56 102 GLU A C 1
ATOM 763 O O . GLU A 1 102 ? -0.618 -0.638 -0.307 1.00 91.56 102 GLU A O 1
ATOM 768 N N . VAL A 1 103 ? 1.458 -1.481 -0.451 1.00 91.81 103 VAL A N 1
ATOM 769 C CA . VAL A 1 103 ? 1.881 -1.010 0.879 1.00 91.81 103 VAL A CA 1
ATOM 770 C C . VAL A 1 103 ? 1.862 0.519 0.957 1.00 91.81 103 VAL A C 1
ATOM 772 O O . VAL A 1 103 ? 1.407 1.073 1.955 1.00 91.81 103 VAL A O 1
ATOM 775 N N . LEU A 1 104 ? 2.312 1.218 -0.089 1.00 94.00 104 LEU A N 1
ATOM 776 C CA . LEU A 1 104 ? 2.249 2.682 -0.144 1.00 94.00 104 LEU A CA 1
ATOM 777 C C . LEU A 1 104 ? 0.812 3.197 -0.198 1.00 94.00 104 LEU A C 1
ATOM 779 O O . LEU A 1 104 ? 0.500 4.166 0.488 1.00 94.00 104 LEU A O 1
ATOM 783 N N . ALA A 1 105 ? -0.064 2.539 -0.957 1.00 94.12 105 ALA A N 1
ATOM 784 C CA . ALA A 1 105 ? -1.481 2.879 -1.013 1.00 94.12 105 ALA A CA 1
ATOM 785 C C . ALA A 1 105 ? -2.160 2.716 0.358 1.00 94.12 105 ALA A C 1
ATOM 787 O O . ALA A 1 105 ? -2.910 3.598 0.780 1.00 94.12 105 ALA A O 1
ATOM 788 N N . ALA A 1 106 ? -1.847 1.634 1.081 1.00 92.81 106 ALA A N 1
ATOM 789 C CA . ALA A 1 106 ? -2.338 1.396 2.436 1.00 92.81 106 ALA A CA 1
ATOM 790 C C . ALA A 1 106 ? -1.791 2.425 3.437 1.00 92.81 106 ALA A C 1
ATOM 792 O O . ALA A 1 106 ? -2.551 2.986 4.223 1.00 92.81 106 ALA A O 1
ATOM 793 N N . ASN A 1 107 ? -0.491 2.732 3.371 1.00 91.81 107 ASN A N 1
ATOM 794 C CA . ASN A 1 107 ? 0.118 3.771 4.202 1.00 91.81 107 ASN A CA 1
ATOM 795 C C . ASN A 1 107 ? -0.512 5.147 3.936 1.00 91.81 107 ASN A C 1
ATOM 797 O O . ASN A 1 107 ? -0.711 5.921 4.870 1.00 91.81 107 ASN A O 1
ATOM 801 N N . ALA A 1 108 ? -0.872 5.435 2.683 1.00 93.25 108 ALA A N 1
ATOM 802 C CA . ALA A 1 108 ? -1.565 6.662 2.325 1.00 93.25 108 ALA A CA 1
ATOM 803 C C . ALA A 1 108 ? -3.007 6.708 2.852 1.00 93.25 108 ALA A C 1
ATOM 805 O O . ALA A 1 108 ? -3.422 7.723 3.404 1.00 93.25 108 ALA A O 1
ATOM 806 N N . ALA A 1 109 ? -3.745 5.594 2.797 1.00 93.06 109 ALA A N 1
ATOM 807 C CA . ALA A 1 109 ? -5.066 5.493 3.424 1.00 93.06 109 ALA A CA 1
ATOM 808 C C . ALA A 1 109 ? -4.999 5.737 4.940 1.00 93.06 109 ALA A C 1
ATOM 810 O O . ALA A 1 109 ? -5.841 6.441 5.494 1.00 93.06 109 ALA A O 1
ATOM 811 N N . MET A 1 110 ? -3.977 5.196 5.609 1.00 90.69 110 MET A N 1
ATOM 812 C CA . MET A 1 110 ? -3.752 5.441 7.036 1.00 90.69 110 MET A CA 1
ATOM 813 C C . MET A 1 110 ? -3.359 6.894 7.315 1.00 90.69 110 MET A C 1
ATOM 815 O O . MET A 1 110 ? -3.780 7.439 8.326 1.00 90.69 110 MET A O 1
ATOM 819 N N . GLY A 1 111 ? -2.611 7.545 6.419 1.00 89.50 111 GLY A N 1
ATOM 820 C CA . GLY A 1 111 ? -2.324 8.980 6.513 1.00 89.50 111 GLY A CA 1
ATOM 821 C C . GLY A 1 111 ? -3.564 9.862 6.364 1.00 89.50 111 GLY A C 1
ATOM 822 O O . GLY A 1 111 ? -3.681 10.865 7.059 1.00 89.50 111 GLY A O 1
ATOM 823 N N . ALA A 1 112 ? -4.518 9.464 5.520 1.00 90.06 112 ALA A N 1
ATOM 824 C CA . ALA A 1 112 ? -5.814 10.135 5.438 1.00 90.06 112 ALA A CA 1
ATOM 825 C C . ALA A 1 112 ? -6.614 9.962 6.742 1.00 90.06 112 ALA A C 1
ATOM 827 O O . ALA A 1 112 ? -7.061 10.946 7.321 1.00 90.06 112 ALA A O 1
ATOM 828 N N . ALA A 1 113 ? -6.706 8.732 7.261 1.00 90.50 113 ALA A N 1
ATOM 829 C CA . ALA A 1 113 ? -7.381 8.455 8.534 1.00 90.50 113 ALA A CA 1
ATOM 830 C C . ALA A 1 113 ? -6.733 9.169 9.733 1.00 90.50 113 ALA A C 1
ATOM 832 O O . ALA A 1 113 ? -7.424 9.586 10.657 1.00 90.50 113 ALA A O 1
ATOM 833 N N . GLU A 1 114 ? -5.408 9.320 9.724 1.00 87.56 114 GLU A N 1
ATOM 834 C CA . GLU A 1 114 ? -4.659 10.099 10.715 1.00 87.56 114 GLU A CA 1
ATOM 835 C C . GLU A 1 114 ? -5.041 11.581 10.667 1.00 87.56 114 GLU A C 1
ATOM 837 O O . GLU A 1 114 ? -5.326 12.169 11.707 1.00 87.56 114 GLU A O 1
ATOM 842 N N . GLY A 1 115 ? -5.117 12.159 9.465 1.00 84.44 115 GLY A N 1
ATOM 843 C CA . GLY A 1 115 ? -5.575 13.532 9.254 1.00 84.44 115 GLY A CA 1
ATOM 844 C C . GLY A 1 115 ? -7.019 13.777 9.698 1.00 84.44 115 GLY A C 1
ATOM 845 O O . GLY A 1 115 ? -7.327 14.838 10.230 1.00 84.44 115 GLY A O 1
ATOM 846 N N . GLU A 1 116 ? -7.884 12.776 9.541 1.00 87.12 116 GLU A N 1
ATOM 847 C CA . GLU A 1 116 ? -9.281 12.795 9.996 1.00 87.12 116 GLU A CA 1
ATOM 848 C C . GLU A 1 116 ? -9.438 12.493 11.502 1.00 87.12 116 GLU A C 1
ATOM 850 O O . GLU A 1 116 ? -10.537 12.608 12.043 1.00 87.12 116 GLU A O 1
ATOM 855 N N . GLY A 1 117 ? -8.361 12.105 12.195 1.00 86.44 117 GLY A N 1
ATOM 856 C CA . GLY A 1 117 ? -8.385 11.758 13.619 1.00 86.44 117 GLY A CA 1
ATOM 857 C C . GLY A 1 117 ? -9.020 10.400 13.944 1.00 86.44 117 GLY A C 1
ATOM 858 O O . GLY A 1 117 ? -9.334 10.149 15.103 1.00 86.44 117 GLY A O 1
ATOM 859 N N . VAL A 1 118 ? -9.189 9.519 12.950 1.00 90.69 118 VAL A N 1
ATOM 860 C CA . VAL A 1 118 ? -9.840 8.196 13.079 1.00 90.69 118 VAL A CA 1
ATOM 861 C C . VAL A 1 118 ? -8.863 7.020 12.935 1.00 90.69 118 VAL A C 1
ATOM 863 O O . VAL A 1 118 ? -9.279 5.869 12.824 1.00 90.69 118 VAL A O 1
ATOM 866 N N . LEU A 1 119 ? -7.547 7.273 12.924 1.00 90.19 119 LEU A N 1
ATOM 867 C CA . LEU A 1 119 ? -6.527 6.217 12.807 1.00 90.19 119 LEU A CA 1
ATOM 868 C C . LEU A 1 119 ? -6.606 5.183 13.945 1.00 90.19 119 LEU A C 1
ATOM 870 O O . LEU A 1 119 ? -6.393 3.996 13.700 1.00 90.19 119 LEU A O 1
ATOM 874 N N . ASP A 1 120 ? -6.928 5.626 15.161 1.00 88.50 120 ASP A N 1
ATOM 875 C CA . ASP A 1 120 ? -7.090 4.749 16.326 1.00 88.50 120 ASP A CA 1
ATOM 876 C C . ASP A 1 120 ? -8.249 3.756 16.114 1.00 88.50 120 ASP A C 1
ATOM 878 O O . ASP A 1 120 ? -8.087 2.560 16.358 1.00 88.50 120 ASP A O 1
ATOM 882 N N . ASP A 1 121 ? -9.376 4.229 15.570 1.00 90.81 121 ASP A N 1
ATOM 883 C CA . ASP A 1 121 ? -10.519 3.377 15.227 1.00 90.81 121 ASP A CA 1
ATOM 884 C C . ASP A 1 121 ? -10.145 2.371 14.128 1.00 90.81 121 ASP A C 1
ATOM 886 O O . ASP A 1 121 ? -10.480 1.191 14.227 1.00 90.81 121 ASP A O 1
ATOM 890 N N . VAL A 1 122 ? -9.392 2.805 13.108 1.00 93.25 122 VAL A N 1
ATOM 891 C CA . VAL A 1 122 ? -8.917 1.930 12.021 1.00 93.25 122 VAL A CA 1
ATOM 892 C C . VAL A 1 122 ? -8.044 0.791 12.556 1.00 93.25 122 VAL A C 1
ATOM 894 O O . VAL A 1 122 ? -8.226 -0.363 12.163 1.00 93.25 122 VAL A O 1
ATOM 897 N N . GLU A 1 123 ? -7.103 1.082 13.458 1.00 89.56 123 GLU A N 1
ATOM 898 C CA . GLU A 1 123 ? -6.253 0.063 14.089 1.00 89.56 123 GLU A CA 1
ATOM 899 C C . GLU A 1 123 ? -7.096 -0.963 14.866 1.00 89.56 123 GLU A C 1
ATOM 901 O O . GLU A 1 123 ? -6.960 -2.176 14.658 1.00 89.56 123 GLU A O 1
ATOM 906 N N . ASP A 1 124 ? -8.005 -0.482 15.716 1.00 88.56 124 ASP A N 1
ATOM 907 C CA . ASP A 1 124 ? -8.861 -1.327 16.548 1.00 88.56 124 ASP A CA 1
ATOM 908 C C . ASP A 1 124 ? -9.819 -2.181 15.703 1.00 88.56 124 ASP A C 1
ATOM 910 O O . ASP A 1 124 ? -10.101 -3.338 16.032 1.00 88.56 124 ASP A O 1
ATOM 914 N N . GLU A 1 125 ? -10.342 -1.644 14.603 1.00 93.25 125 GLU A N 1
ATOM 915 C CA . GLU A 1 125 ? -11.201 -2.367 13.663 1.00 93.25 125 GLU A CA 1
ATOM 916 C C . GLU A 1 125 ? -10.441 -3.454 12.897 1.00 93.25 125 GLU A C 1
ATOM 918 O O . GLU A 1 125 ? -10.928 -4.585 12.820 1.00 93.25 125 GLU A O 1
ATOM 923 N N . LEU A 1 126 ? -9.240 -3.160 12.382 1.00 92.31 126 LEU A N 1
ATOM 924 C CA . LEU A 1 126 ? -8.388 -4.150 11.712 1.00 92.31 126 LEU A CA 1
ATOM 925 C C . LEU A 1 126 ? -8.006 -5.290 12.665 1.00 92.31 126 LEU A C 1
ATOM 927 O O . LEU A 1 126 ? -8.082 -6.468 12.297 1.00 92.31 126 LEU A O 1
ATOM 931 N N . PHE A 1 127 ? -7.665 -4.962 13.915 1.00 85.88 127 PHE A N 1
ATOM 932 C CA . PHE A 1 127 ? -7.382 -5.957 14.945 1.00 85.88 127 PHE A CA 1
ATOM 933 C C . PHE A 1 127 ? -8.612 -6.819 15.263 1.00 85.88 127 PHE A C 1
ATOM 935 O O . PHE A 1 127 ? -8.523 -8.051 15.278 1.00 85.88 127 PHE A O 1
ATOM 942 N N . ARG A 1 128 ? -9.782 -6.199 15.473 1.00 89.06 128 ARG A N 1
ATOM 943 C CA . ARG A 1 128 ? -11.044 -6.920 15.714 1.00 89.06 128 ARG A CA 1
ATOM 944 C C . ARG A 1 128 ? -11.414 -7.831 14.546 1.00 89.06 128 ARG A C 1
ATOM 946 O O . ARG A 1 128 ? -11.818 -8.968 14.788 1.00 89.06 128 ARG A O 1
ATOM 953 N N . PHE A 1 129 ? -11.247 -7.369 13.308 1.00 90.88 129 PHE A N 1
ATOM 954 C CA . PHE A 1 129 ? -11.539 -8.161 12.116 1.00 90.88 129 PHE A CA 1
ATOM 955 C C . PHE A 1 129 ? -10.598 -9.364 11.982 1.00 90.88 129 PHE A C 1
ATOM 957 O O . PHE A 1 129 ? -11.065 -10.478 11.754 1.00 90.88 129 PHE A O 1
ATOM 964 N N . SER A 1 130 ? -9.295 -9.183 12.220 1.00 88.00 130 SER A N 1
ATOM 965 C CA . SER A 1 130 ? -8.334 -10.295 12.251 1.00 88.00 130 SER A CA 1
ATOM 966 C C . SER A 1 130 ? -8.744 -11.366 13.277 1.00 88.00 130 SER A C 1
ATOM 968 O O . SER A 1 130 ? -8.872 -12.547 12.953 1.00 88.00 130 SER A O 1
ATOM 970 N N . ARG A 1 131 ? -9.117 -10.944 14.493 1.00 86.19 131 ARG A N 1
ATOM 971 C CA . ARG A 1 131 ? -9.607 -11.847 15.552 1.00 86.19 131 ARG A CA 1
ATOM 972 C C . ARG A 1 131 ? -10.943 -12.515 15.222 1.00 86.19 131 ARG A C 1
ATOM 974 O O . ARG A 1 131 ? -11.215 -13.598 15.739 1.00 86.19 131 ARG A O 1
ATOM 981 N N . LEU A 1 132 ? -11.790 -11.878 14.415 1.00 88.94 132 LEU A N 1
ATOM 982 C CA . LEU A 1 132 ? -13.029 -12.474 13.919 1.00 88.94 132 LEU A CA 1
ATOM 983 C C . LEU A 1 132 ? -12.726 -13.616 12.943 1.00 88.94 132 LEU A C 1
ATOM 985 O O . LEU A 1 132 ? -13.299 -14.691 13.090 1.00 88.94 132 LEU A O 1
ATOM 989 N N . LEU A 1 133 ? -11.793 -13.423 12.005 1.00 88.19 133 LEU A N 1
ATOM 990 C CA . LEU A 1 133 ? -11.395 -14.476 11.063 1.00 88.19 133 LEU A CA 1
ATOM 991 C C . LEU A 1 133 ? -10.771 -15.691 11.757 1.00 88.19 133 LEU A C 1
ATOM 993 O O . LEU A 1 133 ? -11.035 -16.821 11.345 1.00 88.19 133 LEU A O 1
ATOM 997 N N . ASP A 1 134 ? -10.005 -15.470 12.829 1.00 85.19 134 ASP A N 1
ATOM 998 C CA . ASP A 1 134 ? -9.455 -16.551 13.659 1.00 85.19 134 ASP A CA 1
ATOM 999 C C . ASP A 1 134 ? -10.556 -17.391 14.325 1.00 85.19 134 ASP A C 1
ATOM 1001 O O . ASP A 1 134 ? -10.429 -18.609 14.468 1.00 85.19 134 ASP A O 1
ATOM 1005 N N . ARG A 1 135 ? -11.633 -16.734 14.770 1.00 90.25 135 ARG A N 1
ATOM 1006 C CA . ARG A 1 135 ? -12.748 -17.364 15.493 1.00 90.25 135 ARG A CA 1
ATOM 1007 C C . ARG A 1 135 ? -13.780 -18.001 14.572 1.00 90.25 135 ARG A C 1
ATOM 1009 O O . ARG A 1 135 ? -14.442 -18.942 14.995 1.00 90.25 135 ARG A O 1
ATOM 1016 N N . GLU A 1 136 ? -13.883 -17.522 13.334 1.00 93.31 136 GLU A N 1
ATOM 1017 C CA . GLU A 1 136 ? -14.877 -17.950 12.348 1.00 93.31 136 GLU A CA 1
ATOM 1018 C C . GLU A 1 136 ? -14.212 -18.572 11.102 1.00 93.31 136 GLU A C 1
ATOM 1020 O O . GLU A 1 136 ? -14.137 -17.944 10.037 1.00 93.31 136 GLU A O 1
ATOM 1025 N N . PRO A 1 137 ? -13.760 -19.845 11.166 1.00 90.75 137 PRO A N 1
ATOM 1026 C CA . PRO A 1 137 ? -13.092 -20.508 10.046 1.00 90.75 137 PRO A CA 1
ATOM 1027 C C . PRO A 1 137 ? -13.929 -20.575 8.765 1.00 90.75 137 PRO A C 1
ATOM 1029 O O . PRO A 1 137 ? -13.362 -20.599 7.674 1.00 90.75 137 PRO A O 1
ATOM 1032 N N . ALA A 1 138 ? -15.261 -20.609 8.884 1.00 90.88 138 ALA A N 1
ATOM 1033 C CA . ALA A 1 138 ? -16.172 -20.616 7.743 1.00 90.88 138 ALA A CA 1
ATOM 1034 C C . ALA A 1 138 ? -16.165 -19.273 6.993 1.00 90.88 138 ALA A C 1
ATOM 1036 O O . ALA A 1 138 ? -16.115 -19.261 5.763 1.00 90.88 138 ALA A O 1
ATOM 1037 N N . LEU A 1 139 ? -16.140 -18.150 7.723 1.00 89.94 139 LEU A N 1
ATOM 1038 C CA . LEU A 1 139 ? -16.016 -16.813 7.137 1.00 89.94 139 LEU A CA 1
ATOM 1039 C C . LEU A 1 139 ? -14.676 -16.670 6.409 1.00 89.94 139 LEU A C 1
ATOM 1041 O O . LEU A 1 139 ? -14.624 -16.256 5.253 1.00 89.94 139 LEU A O 1
ATOM 1045 N N . ARG A 1 140 ? -13.593 -17.087 7.065 1.00 88.94 140 ARG A N 1
ATOM 1046 C CA . ARG A 1 140 ? -12.247 -17.120 6.484 1.00 88.94 140 ARG A CA 1
ATOM 1047 C C . ARG A 1 140 ? -12.198 -17.959 5.204 1.00 88.94 140 ARG A C 1
ATOM 1049 O O . ARG A 1 140 ? -11.649 -17.510 4.198 1.00 88.94 140 ARG A O 1
ATOM 1056 N N . ALA A 1 141 ? -12.801 -19.149 5.211 1.00 89.12 141 ALA A N 1
ATOM 1057 C CA . ALA A 1 141 ? -12.875 -20.005 4.029 1.00 89.12 141 ALA A CA 1
ATOM 1058 C C . ALA A 1 141 ? -13.621 -19.314 2.875 1.00 89.12 141 ALA A C 1
ATOM 1060 O O . ALA A 1 141 ? -13.124 -19.305 1.754 1.00 89.12 141 ALA A O 1
ATOM 1061 N N . ALA A 1 142 ? -14.754 -18.663 3.152 1.00 90.00 142 ALA A N 1
ATOM 1062 C CA . ALA A 1 142 ? -15.515 -17.932 2.140 1.00 90.00 142 ALA A CA 1
ATOM 1063 C C . ALA A 1 142 ? -14.735 -16.741 1.547 1.00 90.00 142 ALA A C 1
ATOM 1065 O O . ALA A 1 142 ? -14.721 -16.549 0.332 1.00 90.00 142 ALA A O 1
ATOM 1066 N N . LEU A 1 143 ? -14.044 -15.954 2.378 1.00 89.06 143 LEU A N 1
ATOM 1067 C CA . LEU A 1 143 ? -13.274 -14.790 1.916 1.00 89.06 143 LEU A CA 1
ATOM 1068 C C . LEU A 1 143 ? -12.023 -15.191 1.119 1.00 89.06 143 LEU A C 1
ATOM 1070 O O . LEU A 1 143 ? -11.623 -14.489 0.188 1.00 89.06 143 LEU A O 1
ATOM 1074 N N . THR A 1 144 ? -11.427 -16.340 1.436 1.00 88.12 144 THR A N 1
ATOM 1075 C CA . THR A 1 144 ? -10.241 -16.866 0.740 1.00 88.12 144 THR A CA 1
ATOM 1076 C C . THR A 1 144 ? -10.569 -17.753 -0.466 1.00 88.12 144 THR A C 1
ATOM 1078 O O . THR A 1 144 ? -9.664 -18.062 -1.237 1.00 88.12 144 THR A O 1
ATOM 1081 N N . ASP A 1 145 ? -11.840 -18.106 -0.690 1.00 88.00 145 ASP A N 1
ATOM 1082 C CA . ASP A 1 145 ? -12.264 -18.973 -1.796 1.00 88.00 145 ASP A CA 1
ATOM 1083 C C . ASP A 1 145 ? -11.948 -18.332 -3.165 1.00 88.00 145 ASP A C 1
ATOM 1085 O O . ASP A 1 145 ? -12.489 -17.265 -3.480 1.00 88.00 145 ASP A O 1
ATOM 1089 N N . PRO A 1 146 ? -11.080 -18.934 -4.003 1.00 83.31 146 PRO A N 1
ATOM 1090 C CA . PRO A 1 146 ? -10.776 -18.409 -5.334 1.00 83.31 146 PRO A CA 1
ATOM 1091 C C . PRO A 1 146 ? -11.945 -18.552 -6.321 1.00 83.31 146 PRO A C 1
ATOM 1093 O O . PRO A 1 146 ? -11.977 -17.843 -7.324 1.00 83.31 146 PRO A O 1
ATOM 1096 N N . GLY A 1 147 ? -12.894 -19.457 -6.061 1.00 84.75 147 GLY A N 1
ATOM 1097 C CA . GLY A 1 147 ? -14.091 -19.658 -6.876 1.00 84.75 147 GLY A CA 1
ATOM 1098 C C . GLY A 1 147 ? -15.204 -18.647 -6.596 1.00 84.75 147 GLY A C 1
ATOM 1099 O O . GLY A 1 147 ? -16.138 -18.533 -7.393 1.00 84.75 147 GLY A O 1
ATOM 1100 N N . LEU A 1 148 ? -15.116 -17.895 -5.494 1.00 85.75 148 LEU A N 1
ATOM 1101 C CA . LEU A 1 148 ? -16.092 -16.869 -5.150 1.00 85.75 148 LEU A CA 1
ATOM 1102 C C . LEU A 1 148 ? -15.743 -15.541 -5.854 1.00 85.75 148 LEU A C 1
ATOM 1104 O O . LEU A 1 148 ? -14.667 -14.992 -5.601 1.00 85.75 148 LEU A O 1
ATOM 1108 N N . PRO A 1 149 ? -16.636 -14.983 -6.699 1.00 87.69 149 PRO A N 1
ATOM 1109 C CA . PRO A 1 149 ? -16.394 -13.709 -7.375 1.00 87.69 149 PRO A CA 1
ATOM 1110 C C . PRO A 1 149 ? -16.116 -12.567 -6.395 1.00 87.69 149 PRO A C 1
ATOM 1112 O O . PRO A 1 149 ? -16.710 -12.513 -5.311 1.00 87.69 149 PRO A O 1
ATOM 1115 N N . ALA A 1 150 ? -15.252 -11.633 -6.795 1.00 86.06 150 ALA A N 1
ATOM 1116 C CA . ALA A 1 150 ? -14.849 -10.497 -5.968 1.00 86.06 150 ALA A CA 1
ATOM 1117 C C . ALA A 1 150 ? -16.057 -9.670 -5.503 1.00 86.06 150 ALA A C 1
ATOM 1119 O O . ALA A 1 150 ? -16.112 -9.269 -4.346 1.00 86.06 150 ALA A O 1
ATOM 1120 N N . GLU A 1 151 ? -17.072 -9.515 -6.352 1.00 87.69 151 GLU A N 1
ATOM 1121 C CA . GLU A 1 151 ? -18.300 -8.778 -6.048 1.00 87.69 151 GLU A CA 1
ATOM 1122 C C . GLU A 1 151 ? -19.067 -9.418 -4.886 1.00 87.69 151 GLU A C 1
ATOM 1124 O O . GLU A 1 151 ? -19.597 -8.722 -4.024 1.00 87.69 151 GLU A O 1
ATOM 1129 N N . ARG A 1 152 ? -19.096 -10.756 -4.815 1.00 90.00 152 ARG A N 1
ATOM 1130 C CA . ARG A 1 152 ? -19.742 -11.467 -3.702 1.00 90.00 152 ARG A CA 1
ATOM 1131 C C . ARG A 1 152 ? -18.949 -11.332 -2.409 1.00 90.00 152 ARG A C 1
ATOM 1133 O O . ARG A 1 152 ? -19.555 -11.221 -1.347 1.00 90.00 152 ARG A O 1
ATOM 1140 N N . LYS A 1 153 ? -17.616 -11.321 -2.495 1.00 90.12 153 LYS A N 1
ATOM 1141 C CA . LYS A 1 153 ? -16.750 -11.052 -1.340 1.00 90.12 153 LYS A CA 1
ATOM 1142 C C . LYS A 1 153 ? -16.958 -9.632 -0.817 1.00 90.12 153 LYS A C 1
ATOM 1144 O O . LYS A 1 153 ? -17.115 -9.462 0.385 1.00 90.12 153 LYS A O 1
ATOM 1149 N N . SER A 1 154 ? -17.029 -8.643 -1.707 1.00 88.56 154 SER A N 1
ATOM 1150 C CA . SER A 1 154 ? -17.332 -7.254 -1.350 1.00 88.56 154 SER A CA 1
ATOM 1151 C C . SER A 1 154 ? -18.695 -7.127 -0.675 1.00 88.56 154 SER A C 1
ATOM 1153 O O . SER A 1 154 ? -18.765 -6.565 0.407 1.00 88.56 154 SER A O 1
ATOM 1155 N N . LEU A 1 155 ? -19.748 -7.747 -1.221 1.00 90.06 155 LEU A N 1
ATOM 1156 C CA . LEU A 1 155 ? -21.075 -7.738 -0.590 1.00 90.06 155 LEU A CA 1
ATOM 1157 C C . LEU A 1 155 ? -21.074 -8.357 0.815 1.00 90.06 155 LEU A C 1
ATOM 1159 O O . LEU A 1 155 ? -21.747 -7.851 1.710 1.00 90.06 155 LEU A O 1
ATOM 1163 N N . LEU A 1 156 ? -20.327 -9.446 1.021 1.00 90.19 156 LEU A N 1
ATOM 1164 C CA . LEU A 1 156 ? -20.185 -10.057 2.343 1.00 90.19 156 LEU A CA 1
ATOM 1165 C C . LEU A 1 156 ? -19.478 -9.109 3.322 1.00 90.19 156 LEU A C 1
ATOM 1167 O O . LEU A 1 156 ? -19.899 -8.987 4.469 1.00 90.19 156 LEU A O 1
ATOM 1171 N N . LEU A 1 157 ? -18.430 -8.416 2.874 1.00 90.88 157 LEU A N 1
ATOM 1172 C CA . LEU A 1 157 ? -17.737 -7.421 3.692 1.00 90.88 157 LEU A CA 1
ATOM 1173 C C . LEU A 1 157 ? -18.619 -6.214 4.007 1.00 90.88 157 LEU A C 1
ATOM 1175 O O . LEU A 1 157 ? -18.631 -5.781 5.154 1.00 90.88 157 LEU A O 1
ATOM 1179 N N . ASP A 1 158 ? -19.395 -5.724 3.043 1.00 89.56 158 ASP A N 1
ATOM 1180 C CA . ASP A 1 158 ? -20.338 -4.623 3.252 1.00 89.56 158 ASP A CA 1
ATOM 1181 C C . ASP A 1 158 ? -21.401 -4.997 4.294 1.00 89.56 158 ASP A C 1
ATOM 1183 O O . ASP A 1 158 ? -21.765 -4.178 5.131 1.00 89.56 158 ASP A O 1
ATOM 1187 N N . GLN A 1 159 ? -21.867 -6.250 4.305 1.00 89.75 159 GLN A N 1
ATOM 1188 C CA . GLN A 1 159 ? -22.806 -6.737 5.323 1.00 89.75 159 GLN A CA 1
ATOM 1189 C C . GLN A 1 159 ? -22.175 -6.867 6.716 1.00 89.75 159 GLN A C 1
ATOM 1191 O O . GLN A 1 159 ? -22.867 -6.681 7.715 1.00 89.75 159 GLN A O 1
ATOM 1196 N N . LEU A 1 160 ? -20.885 -7.203 6.796 1.00 88.62 160 LEU A N 1
ATOM 1197 C CA . LEU A 1 160 ? -20.178 -7.408 8.065 1.00 88.62 160 LEU A CA 1
ATOM 1198 C C . LEU A 1 160 ? -19.654 -6.105 8.678 1.00 88.62 160 LEU A C 1
ATOM 1200 O O . LEU A 1 160 ? -19.670 -5.945 9.896 1.00 88.62 160 LEU A O 1
ATOM 1204 N N . LEU A 1 161 ? -19.151 -5.202 7.839 1.00 88.31 161 LEU A N 1
ATOM 1205 C CA . LEU A 1 161 ? -18.454 -3.982 8.243 1.00 88.31 161 LEU A CA 1
ATOM 1206 C C . LEU A 1 161 ? -19.293 -2.719 8.018 1.00 88.31 161 LEU A C 1
ATOM 1208 O O . LEU A 1 161 ? -18.994 -1.677 8.607 1.00 88.31 161 LEU A O 1
ATOM 1212 N N . GLY A 1 162 ? -20.343 -2.795 7.197 1.00 81.62 162 GLY A N 1
ATOM 1213 C CA . GLY A 1 162 ? -21.225 -1.675 6.897 1.00 81.62 162 GLY A CA 1
ATOM 1214 C C . GLY A 1 162 ? -21.847 -1.096 8.164 1.00 81.62 162 GLY A C 1
ATOM 1215 O O . GLY A 1 162 ? -22.555 -1.778 8.903 1.00 81.62 162 GLY A O 1
ATOM 1216 N N . GLY A 1 163 ? -21.549 0.176 8.433 1.00 80.06 163 GLY A N 1
ATOM 1217 C CA . GLY A 1 163 ? -22.019 0.890 9.624 1.00 80.06 163 GLY A CA 1
ATOM 1218 C C . GLY A 1 163 ? -21.355 0.477 10.946 1.00 80.06 163 GLY A C 1
ATOM 1219 O O . GLY A 1 163 ? -21.703 1.042 11.976 1.00 80.06 163 GLY A O 1
ATOM 1220 N N . GLN A 1 164 ? -20.415 -0.475 10.929 1.00 84.31 164 GLN A N 1
ATOM 1221 C CA . GLN A 1 164 ? -19.686 -0.969 12.109 1.00 84.31 164 GLN A CA 1
ATOM 1222 C C . GLN A 1 164 ? -18.194 -0.617 12.088 1.00 84.31 164 GLN A C 1
ATOM 1224 O O . GLN A 1 164 ? -17.547 -0.659 13.134 1.00 84.31 164 GLN A O 1
ATOM 1229 N N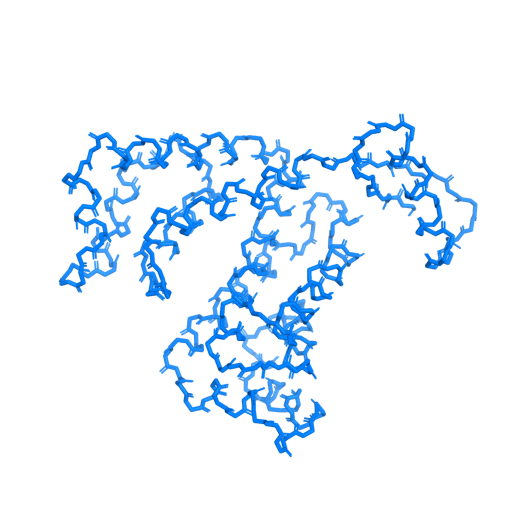 . ALA A 1 165 ? -17.653 -0.314 10.906 1.00 91.31 165 ALA A N 1
ATOM 1230 C CA . ALA A 1 165 ? -16.263 0.071 10.711 1.00 91.31 165 ALA A CA 1
ATOM 1231 C C . ALA A 1 165 ? -16.143 1.371 9.909 1.00 91.31 165 ALA A C 1
ATOM 1233 O O . ALA A 1 165 ? -17.006 1.676 9.076 1.00 91.31 165 ALA A O 1
ATOM 1234 N N . THR A 1 166 ? -15.046 2.096 10.106 1.00 92.06 166 THR A N 1
ATOM 1235 C CA . THR A 1 166 ? -14.697 3.278 9.315 1.00 92.06 166 THR A CA 1
ATOM 1236 C C . THR A 1 166 ? -14.622 2.957 7.812 1.00 92.06 166 THR A C 1
ATOM 1238 O O . THR A 1 166 ? -14.253 1.841 7.415 1.00 92.06 166 THR A O 1
ATOM 1241 N N . PRO A 1 167 ? -14.900 3.939 6.930 1.00 90.38 167 PRO A N 1
ATOM 1242 C CA . PRO A 1 167 ? -14.740 3.763 5.485 1.00 90.38 167 PRO A CA 1
ATOM 1243 C C . PRO A 1 167 ? -13.318 3.340 5.091 1.00 90.38 167 PRO A C 1
ATOM 1245 O O . PRO A 1 167 ? -13.131 2.575 4.145 1.00 90.38 167 PRO A O 1
ATOM 1248 N N . THR A 1 168 ? -12.308 3.809 5.828 1.00 91.50 168 THR A N 1
ATOM 1249 C CA . THR A 1 168 ? -10.909 3.435 5.600 1.00 91.50 168 THR A CA 1
ATOM 1250 C C . THR A 1 168 ? -10.676 1.954 5.874 1.00 91.50 168 THR A C 1
ATOM 1252 O O . THR A 1 168 ? -10.127 1.273 5.007 1.00 91.50 168 THR A O 1
ATOM 1255 N N . THR A 1 169 ? -11.154 1.417 7.000 1.00 92.94 169 THR A N 1
ATOM 1256 C CA . THR A 1 169 ? -11.034 -0.019 7.284 1.00 92.94 169 THR A CA 1
ATOM 1257 C C . THR A 1 169 ? -11.768 -0.870 6.256 1.00 92.94 169 THR A C 1
ATOM 1259 O O . THR A 1 169 ? -11.201 -1.842 5.758 1.00 92.94 169 THR A O 1
ATOM 1262 N N . GLN A 1 170 ? -12.994 -0.489 5.880 1.00 92.06 170 GLN A N 1
ATOM 1263 C CA . GLN A 1 170 ? -13.764 -1.209 4.859 1.00 92.06 170 GLN A CA 1
ATOM 1264 C C . GLN A 1 170 ? -12.991 -1.314 3.539 1.00 92.06 170 GLN A C 1
ATOM 1266 O O . GLN A 1 170 ? -12.898 -2.397 2.961 1.00 92.06 170 GLN A O 1
ATOM 1271 N N . ARG A 1 171 ? -12.368 -0.216 3.091 1.00 89.25 171 ARG A N 1
ATOM 1272 C CA . ARG A 1 171 ? -11.529 -0.211 1.883 1.00 89.25 171 ARG A CA 1
ATOM 1273 C C . ARG A 1 171 ? -10.292 -1.093 2.033 1.00 89.25 171 ARG A C 1
ATOM 1275 O O . ARG A 1 171 ? -10.033 -1.911 1.152 1.00 89.25 171 ARG A O 1
ATOM 1282 N N . LEU A 1 172 ? -9.543 -0.950 3.129 1.00 91.50 172 LEU A N 1
ATOM 1283 C CA . LEU A 1 172 ? -8.323 -1.727 3.380 1.00 91.50 172 LEU A CA 1
ATOM 1284 C C . LEU A 1 172 ? -8.613 -3.235 3.399 1.00 91.50 172 LEU A C 1
ATOM 1286 O O . LEU A 1 172 ? -7.939 -4.003 2.711 1.00 91.50 172 LEU A O 1
ATOM 1290 N N . VAL A 1 173 ? -9.658 -3.652 4.120 1.00 91.75 173 VAL A N 1
ATOM 1291 C CA . VAL A 1 173 ? -10.094 -5.053 4.187 1.00 91.75 173 VAL A CA 1
ATOM 1292 C C . VAL A 1 173 ? -10.643 -5.527 2.842 1.00 91.75 173 VAL A C 1
ATOM 1294 O O . VAL A 1 173 ? -10.296 -6.616 2.389 1.00 91.75 173 VAL A O 1
ATOM 1297 N N . GLY A 1 174 ? -11.452 -4.709 2.164 1.00 89.94 174 GLY A N 1
ATOM 1298 C CA . GLY A 1 174 ? -11.977 -5.011 0.831 1.00 89.94 174 GLY A CA 1
ATOM 1299 C C . GLY A 1 174 ? -10.869 -5.315 -0.170 1.00 89.94 174 GLY A C 1
ATOM 1300 O O . GLY A 1 174 ? -10.934 -6.299 -0.908 1.00 89.94 174 GLY A O 1
ATOM 1301 N N . ILE A 1 175 ? -9.804 -4.522 -0.148 1.00 86.62 175 ILE A N 1
ATOM 1302 C CA . ILE A 1 175 ? -8.638 -4.725 -1.005 1.00 86.62 175 ILE A CA 1
ATOM 1303 C C . ILE A 1 175 ? -7.857 -5.976 -0.584 1.00 86.62 175 ILE A C 1
ATOM 1305 O O . ILE A 1 175 ? -7.523 -6.792 -1.446 1.00 86.62 175 ILE A O 1
ATOM 1309 N N . ALA A 1 176 ? -7.653 -6.179 0.721 1.00 87.62 176 ALA A N 1
ATOM 1310 C CA . ALA A 1 176 ? -6.989 -7.367 1.260 1.00 87.62 176 ALA A CA 1
ATOM 1311 C C . ALA A 1 176 ? -7.713 -8.682 0.894 1.00 87.62 176 ALA A C 1
ATOM 1313 O O . ALA A 1 176 ? -7.085 -9.716 0.685 1.00 87.62 176 ALA A O 1
ATOM 1314 N N . VAL A 1 177 ? -9.039 -8.658 0.774 1.00 87.50 177 VAL A N 1
ATOM 1315 C CA . VAL A 1 177 ? -9.845 -9.842 0.436 1.00 87.50 177 VAL A CA 1
ATOM 1316 C C . VAL A 1 177 ? -9.953 -10.073 -1.071 1.00 87.50 177 VAL A C 1
ATOM 1318 O O . VAL A 1 177 ? -9.964 -11.217 -1.531 1.00 87.50 177 VAL A O 1
ATOM 1321 N N . THR A 1 178 ? -10.085 -9.004 -1.856 1.00 82.00 178 THR A N 1
ATOM 1322 C CA . THR A 1 178 ? -10.352 -9.119 -3.300 1.00 82.00 178 THR A CA 1
ATOM 1323 C C . THR A 1 178 ? -9.096 -9.363 -4.124 1.00 82.00 178 THR A C 1
ATOM 1325 O O . THR A 1 178 ? -9.187 -9.910 -5.225 1.00 82.00 178 THR A O 1
ATOM 1328 N N . ARG A 1 179 ? -7.916 -8.989 -3.619 1.00 74.62 179 ARG A N 1
ATOM 1329 C CA . ARG A 1 179 ? -6.663 -9.143 -4.362 1.00 74.62 179 ARG A CA 1
ATOM 1330 C C . ARG A 1 179 ? -5.950 -10.448 -4.038 1.00 74.62 179 ARG A C 1
ATOM 1332 O O . ARG A 1 179 ? -6.001 -10.963 -2.925 1.00 74.62 179 ARG A O 1
ATOM 1339 N N . SER A 1 180 ? -5.251 -10.985 -5.037 1.00 63.53 180 SER A N 1
ATOM 1340 C CA . SER A 1 180 ? -4.345 -12.117 -4.835 1.00 63.53 180 SER A CA 1
ATOM 1341 C C . SER A 1 180 ? -3.087 -11.625 -4.132 1.00 63.53 180 SER A C 1
ATOM 1343 O O . SER A 1 180 ? -2.274 -10.913 -4.719 1.00 63.53 180 SER A O 1
ATOM 1345 N N . HIS A 1 181 ? -2.933 -12.006 -2.870 1.00 65.38 181 HIS A N 1
ATOM 1346 C CA . HIS A 1 181 ? -1.738 -11.712 -2.093 1.00 65.38 181 HIS A CA 1
ATOM 1347 C C . HIS A 1 181 ? -0.724 -12.837 -2.302 1.00 65.38 181 HIS A C 1
ATOM 1349 O O . HIS A 1 181 ? -1.088 -13.998 -2.468 1.00 65.38 181 HIS A O 1
ATOM 1355 N N . ALA A 1 182 ? 0.569 -12.514 -2.255 1.00 56.69 182 ALA A N 1
ATOM 1356 C CA . ALA A 1 182 ? 1.634 -13.522 -2.295 1.00 56.69 182 ALA A CA 1
ATOM 1357 C C . ALA A 1 182 ? 1.667 -14.427 -1.035 1.00 56.69 182 ALA A C 1
ATOM 1359 O O . ALA A 1 182 ? 2.534 -15.293 -0.927 1.00 56.69 182 ALA A O 1
ATOM 1360 N N . GLY A 1 183 ? 0.751 -14.209 -0.085 1.00 67.06 183 GLY A N 1
ATOM 1361 C CA . GLY A 1 183 ? 0.608 -14.924 1.179 1.00 67.06 183 GLY A CA 1
ATOM 1362 C C . GLY A 1 183 ? -0.864 -15.087 1.568 1.00 67.06 183 GLY A C 1
ATOM 1363 O O . GLY A 1 183 ? -1.747 -15.038 0.714 1.00 67.06 183 GLY A O 1
ATOM 1364 N N . SER A 1 184 ? -1.126 -15.297 2.856 1.00 82.44 184 SER A N 1
ATOM 1365 C CA . SER A 1 184 ? -2.481 -15.499 3.372 1.00 82.44 184 SER A CA 1
ATOM 1366 C C . SER A 1 184 ? -3.181 -14.173 3.706 1.00 82.44 184 SER A C 1
ATOM 1368 O O . SER A 1 184 ? -2.523 -13.150 3.916 1.00 82.44 184 SER A O 1
ATOM 1370 N N . LEU A 1 185 ? -4.517 -14.187 3.766 1.00 84.69 185 LEU A N 1
ATOM 1371 C CA . LEU A 1 185 ? -5.320 -13.017 4.149 1.00 84.69 185 LEU A CA 1
ATOM 1372 C C . LEU A 1 185 ? -4.949 -12.520 5.554 1.00 84.69 185 LEU A C 1
ATOM 1374 O O . LEU A 1 185 ? -4.869 -11.321 5.794 1.00 84.69 185 LEU A O 1
ATOM 1378 N N . GLU A 1 186 ? -4.662 -13.441 6.467 1.00 83.62 186 GLU A N 1
ATOM 1379 C CA . GLU A 1 186 ? -4.257 -13.158 7.843 1.00 83.62 186 GLU A CA 1
ATOM 1380 C C . GLU A 1 186 ? -2.935 -12.386 7.873 1.00 83.62 186 GLU A C 1
ATOM 1382 O O . GLU A 1 186 ? -2.832 -11.377 8.562 1.00 83.62 186 GLU A O 1
ATOM 1387 N N . SER A 1 187 ? -1.956 -12.792 7.057 1.00 83.06 187 SER A N 1
ATOM 1388 C CA . SER A 1 187 ? -0.686 -12.071 6.940 1.00 83.06 187 SER A CA 1
ATOM 1389 C C . SER A 1 187 ? -0.871 -10.666 6.360 1.00 83.06 187 SER A C 1
ATOM 1391 O O . SER A 1 187 ? -0.169 -9.747 6.777 1.00 83.06 187 SER A O 1
ATOM 1393 N N . ALA A 1 188 ? -1.805 -10.482 5.420 1.00 86.19 188 ALA A N 1
ATOM 1394 C CA . ALA A 1 188 ? -2.122 -9.163 4.877 1.00 86.19 188 ALA A CA 1
ATOM 1395 C C . ALA A 1 188 ? -2.775 -8.257 5.936 1.00 86.19 188 ALA A C 1
ATOM 1397 O O . ALA A 1 188 ? -2.404 -7.092 6.064 1.00 86.19 188 ALA A O 1
ATOM 1398 N N . LEU A 1 189 ? -3.702 -8.790 6.734 1.00 87.81 189 LEU A N 1
ATOM 1399 C CA . LEU A 1 189 ? -4.344 -8.049 7.823 1.00 87.81 189 LEU A CA 1
ATOM 1400 C C . LEU A 1 189 ? -3.377 -7.736 8.967 1.00 87.81 189 LEU A C 1
ATOM 1402 O O . LEU A 1 189 ? -3.403 -6.630 9.495 1.00 87.81 189 LEU A O 1
ATOM 1406 N N . GLU A 1 190 ? -2.501 -8.672 9.331 1.00 85.06 190 GLU A N 1
ATOM 1407 C CA . GLU A 1 190 ? -1.451 -8.442 10.325 1.00 85.06 190 GLU A CA 1
ATOM 1408 C C . GLU A 1 190 ? -0.502 -7.327 9.874 1.00 85.06 190 GLU A C 1
ATOM 1410 O O . GLU A 1 190 ? -0.158 -6.447 10.663 1.00 85.06 190 GLU A O 1
ATOM 1415 N N . GLU A 1 191 ? -0.135 -7.311 8.592 1.00 85.81 191 GLU A N 1
ATOM 1416 C CA . GLU A 1 191 ? 0.676 -6.247 8.007 1.00 85.81 191 GLU A CA 1
ATOM 1417 C C . GLU A 1 191 ? -0.035 -4.887 8.057 1.00 85.81 191 GLU A C 1
ATOM 1419 O O . GLU A 1 191 ? 0.583 -3.893 8.439 1.00 85.81 191 GLU A O 1
ATOM 1424 N N . LEU A 1 192 ? -1.332 -4.834 7.739 1.00 90.06 192 LEU A N 1
ATOM 1425 C CA . LEU A 1 192 ? -2.132 -3.611 7.848 1.00 90.06 192 LEU A CA 1
ATOM 1426 C C . LEU A 1 192 ? -2.212 -3.111 9.298 1.00 90.06 192 LEU A C 1
ATOM 1428 O O . LEU A 1 192 ? -1.939 -1.939 9.550 1.00 90.06 192 LEU A O 1
ATOM 1432 N N . SER A 1 193 ? -2.504 -3.989 10.259 1.00 87.56 193 SER A N 1
ATOM 1433 C CA . SER A 1 193 ? -2.510 -3.638 11.686 1.00 87.56 193 SER A CA 1
ATOM 1434 C C . SER A 1 193 ? -1.139 -3.142 12.148 1.00 87.56 193 SER A C 1
ATOM 1436 O O . SER A 1 193 ? -1.033 -2.143 12.855 1.00 87.56 193 SER A O 1
ATOM 1438 N N . ARG A 1 194 ? -0.059 -3.793 11.700 1.00 85.38 194 ARG A N 1
ATOM 1439 C CA . ARG A 1 194 ? 1.320 -3.397 12.006 1.00 85.38 194 ARG A CA 1
ATOM 1440 C C . ARG A 1 194 ? 1.659 -2.017 11.437 1.00 85.38 194 ARG A C 1
ATOM 1442 O O . ARG A 1 194 ? 2.349 -1.248 12.108 1.00 85.38 194 ARG A O 1
ATOM 1449 N N . LEU A 1 195 ? 1.207 -1.704 10.223 1.00 86.31 195 LEU A N 1
ATOM 1450 C CA . LEU A 1 195 ? 1.385 -0.390 9.598 1.00 86.31 195 LEU A CA 1
ATOM 1451 C C . LEU A 1 195 ? 0.599 0.697 10.347 1.00 86.31 195 LEU A C 1
ATOM 1453 O O . LEU A 1 195 ? 1.176 1.743 10.649 1.00 86.31 195 LEU A O 1
ATOM 1457 N N . ALA A 1 196 ? -0.658 0.429 10.719 1.00 87.75 196 ALA A N 1
ATOM 1458 C CA . ALA A 1 196 ? -1.485 1.356 11.493 1.00 87.75 196 ALA A CA 1
ATOM 1459 C C . ALA A 1 196 ? -0.850 1.657 12.862 1.00 87.75 196 ALA A C 1
ATOM 1461 O O . ALA A 1 196 ? -0.609 2.819 13.195 1.00 87.75 196 ALA A O 1
ATOM 1462 N N . ALA A 1 197 ? -0.445 0.613 13.593 1.00 82.00 197 ALA A N 1
ATOM 1463 C CA . ALA A 1 197 ? 0.222 0.733 14.888 1.00 82.00 197 ALA A CA 1
ATOM 1464 C C . ALA A 1 197 ? 1.540 1.525 14.799 1.00 82.00 197 ALA A C 1
ATOM 1466 O O . ALA A 1 197 ? 1.816 2.397 15.624 1.00 82.00 197 ALA A O 1
ATOM 1467 N N . GLN A 1 198 ? 2.366 1.266 13.778 1.00 81.12 198 GLN A N 1
ATOM 1468 C CA . GLN A 1 198 ? 3.612 2.014 13.555 1.00 81.12 198 GLN A CA 1
ATOM 1469 C C . GLN A 1 198 ? 3.386 3.492 13.263 1.00 81.12 198 GLN A C 1
ATOM 1471 O O . GLN A 1 198 ? 4.282 4.304 13.502 1.00 81.12 198 GLN A O 1
ATOM 1476 N N . ARG A 1 199 ? 2.234 3.832 12.690 1.00 79.94 199 ARG A N 1
ATOM 1477 C CA . ARG A 1 199 ? 1.864 5.205 12.380 1.00 79.94 199 ARG A CA 1
ATOM 1478 C C . ARG A 1 199 ? 1.343 5.911 13.631 1.00 79.94 199 ARG A C 1
ATOM 1480 O O . ARG A 1 199 ? 1.879 6.954 13.984 1.00 79.94 199 ARG A O 1
ATOM 1487 N N . ARG A 1 200 ? 0.469 5.256 14.403 1.00 76.25 200 ARG A N 1
ATOM 1488 C CA . ARG A 1 200 ? -0.010 5.735 15.712 1.00 76.25 200 ARG A CA 1
ATOM 1489 C C . ARG A 1 200 ? 1.102 5.933 16.744 1.00 76.25 200 ARG A C 1
ATOM 1491 O O . ARG A 1 200 ? 1.050 6.838 17.571 1.00 76.25 200 ARG A O 1
ATOM 1498 N N . GLN A 1 201 ? 2.138 5.094 16.723 1.00 71.94 201 GLN A N 1
ATOM 1499 C CA . GLN A 1 201 ? 3.288 5.226 17.625 1.00 71.94 201 GLN A CA 1
ATOM 1500 C C . GLN A 1 201 ? 4.203 6.423 17.301 1.00 71.94 201 GLN A C 1
ATOM 1502 O O . GLN A 1 201 ? 5.264 6.549 17.917 1.00 71.94 201 GLN A O 1
ATOM 1507 N N . ARG A 1 202 ? 3.827 7.309 16.371 1.00 70.75 202 ARG A N 1
ATOM 1508 C CA . ARG A 1 202 ? 4.554 8.546 16.070 1.00 70.75 202 ARG A CA 1
ATOM 1509 C C . ARG A 1 202 ? 3.897 9.721 16.785 1.00 70.75 202 ARG A C 1
ATOM 1511 O O . ARG A 1 202 ? 2.685 9.878 16.761 1.00 70.75 202 ARG A O 1
ATOM 1518 N N . TYR A 1 203 ? 4.700 10.569 17.415 1.00 63.66 203 TYR A N 1
ATOM 1519 C CA . TYR A 1 203 ? 4.233 11.876 17.866 1.00 63.66 203 TYR A CA 1
ATOM 1520 C C . TYR A 1 203 ? 4.332 12.875 16.719 1.00 63.66 203 TYR A C 1
ATOM 1522 O O . TYR A 1 203 ? 5.371 12.954 16.066 1.00 63.66 203 TYR A O 1
ATOM 1530 N N . VAL A 1 204 ? 3.295 13.681 16.518 1.00 63.81 204 VAL A N 1
ATOM 1531 C CA . VAL A 1 204 ? 3.372 14.869 15.663 1.00 63.81 204 VAL A CA 1
ATOM 1532 C C . VAL A 1 204 ? 3.771 16.054 16.540 1.00 63.81 204 VAL A C 1
ATOM 1534 O O . VAL A 1 204 ? 3.088 16.380 17.509 1.00 63.81 204 VAL A O 1
ATOM 1537 N N . ALA A 1 205 ? 4.903 16.679 16.230 1.00 62.03 205 ALA A N 1
ATOM 1538 C CA . ALA A 1 205 ? 5.388 17.873 16.903 1.00 62.03 205 ALA A CA 1
ATOM 1539 C C . ALA A 1 205 ? 5.242 19.083 15.978 1.00 62.03 205 ALA A C 1
ATOM 1541 O O . ALA A 1 205 ? 5.990 19.225 15.010 1.00 62.03 205 ALA A O 1
ATOM 1542 N N . THR A 1 206 ? 4.311 19.979 16.302 1.00 69.12 206 THR A N 1
ATOM 1543 C CA . THR A 1 206 ? 4.189 21.281 15.638 1.00 69.12 206 THR A CA 1
ATOM 1544 C C . THR A 1 206 ? 5.270 22.233 16.158 1.00 69.12 206 THR A C 1
ATOM 1546 O O . THR A 1 206 ? 5.288 22.595 17.335 1.00 69.12 206 THR A O 1
ATOM 1549 N N . VAL A 1 207 ? 6.194 22.634 15.287 1.00 74.69 207 VAL A N 1
ATOM 1550 C CA . VAL A 1 207 ? 7.377 23.445 15.586 1.00 74.69 207 VAL A CA 1
ATOM 1551 C C . VAL A 1 207 ? 7.296 24.763 14.830 1.00 74.69 207 VAL A C 1
ATOM 1553 O O . VAL A 1 207 ? 7.579 24.835 13.646 1.00 74.69 207 VAL A O 1
ATOM 1556 N N . ARG A 1 208 ? 6.991 25.854 15.530 1.00 80.25 208 ARG A N 1
ATOM 1557 C CA . ARG A 1 208 ? 7.013 27.188 14.920 1.00 80.25 208 ARG A CA 1
ATOM 1558 C C . ARG A 1 208 ? 8.451 27.700 14.800 1.00 80.25 208 ARG A C 1
ATOM 1560 O O . ARG A 1 208 ? 9.118 27.894 15.816 1.00 80.25 208 ARG A O 1
ATOM 1567 N N . VAL A 1 209 ? 8.904 27.976 13.578 1.00 83.62 209 VAL A N 1
ATOM 1568 C CA . VAL A 1 209 ? 10.235 28.541 13.288 1.00 83.62 209 VAL A CA 1
ATOM 1569 C C . VAL A 1 209 ? 10.140 29.878 12.557 1.00 83.62 209 VAL A C 1
ATOM 1571 O O . VAL A 1 209 ? 9.163 30.160 11.873 1.00 83.62 209 VAL A O 1
ATOM 1574 N N . ALA A 1 210 ? 11.167 30.720 12.699 1.00 77.94 210 ALA A N 1
ATOM 1575 C CA . ALA A 1 210 ? 11.231 32.015 12.014 1.00 77.94 210 ALA A CA 1
ATOM 1576 C C . ALA A 1 210 ? 11.688 31.906 10.546 1.00 77.94 210 ALA A C 1
ATOM 1578 O O . ALA A 1 210 ? 11.401 32.792 9.746 1.00 77.94 210 ALA A O 1
ATOM 1579 N N . MET A 1 211 ? 12.406 30.836 10.192 1.00 78.94 211 MET A N 1
ATOM 1580 C CA . MET A 1 211 ? 12.854 30.531 8.831 1.00 78.94 211 MET A CA 1
ATOM 1581 C C . MET A 1 211 ? 12.726 29.024 8.575 1.00 78.94 211 MET A C 1
ATOM 1583 O O . MET A 1 211 ? 12.926 28.260 9.524 1.00 78.94 211 MET A O 1
ATOM 1587 N N . PRO A 1 212 ? 12.444 28.587 7.332 1.00 78.38 212 PRO A N 1
ATOM 1588 C CA . PRO A 1 212 ? 12.354 27.169 6.995 1.00 78.38 212 PRO A CA 1
ATOM 1589 C C . PRO A 1 212 ? 13.621 26.408 7.397 1.00 78.38 212 PRO A C 1
ATOM 1591 O O . PRO A 1 212 ? 14.733 26.848 7.101 1.00 78.38 212 PRO A O 1
ATOM 1594 N N . LEU A 1 213 ? 13.447 25.268 8.065 1.00 82.19 213 LEU A N 1
ATOM 1595 C CA . LEU A 1 213 ? 14.552 24.387 8.439 1.00 82.19 213 LEU A CA 1
ATOM 1596 C C . LEU A 1 213 ? 15.023 23.573 7.230 1.00 82.19 213 LEU A C 1
ATOM 1598 O O . LEU A 1 213 ? 14.198 23.064 6.468 1.00 82.19 213 LEU A O 1
ATOM 1602 N N . ASP A 1 214 ? 16.334 23.380 7.100 1.00 85.44 214 ASP A N 1
ATOM 1603 C CA . ASP A 1 214 ? 16.891 22.434 6.128 1.00 85.44 214 ASP A CA 1
ATOM 1604 C C . ASP A 1 214 ? 16.671 20.966 6.563 1.00 85.44 214 ASP A C 1
ATOM 1606 O O . ASP A 1 214 ? 16.358 20.675 7.721 1.00 85.44 214 ASP A O 1
ATOM 1610 N N . LEU A 1 215 ? 16.832 20.016 5.634 1.00 74.31 215 LEU A N 1
ATOM 1611 C CA . LEU A 1 215 ? 16.624 18.583 5.900 1.00 74.31 215 LEU A CA 1
ATOM 1612 C C . LEU A 1 215 ? 17.483 18.059 7.064 1.00 74.31 215 LEU A C 1
ATOM 1614 O O . LEU A 1 215 ? 16.991 17.326 7.920 1.00 74.31 215 LEU A O 1
ATOM 1618 N N . ALA A 1 216 ? 18.747 18.481 7.146 1.00 81.44 216 ALA A N 1
ATOM 1619 C CA . ALA A 1 216 ? 19.666 18.040 8.193 1.00 81.44 216 ALA A CA 1
ATOM 1620 C C . ALA A 1 216 ? 19.303 18.621 9.574 1.00 81.44 216 ALA A C 1
ATOM 1622 O O . ALA A 1 216 ? 19.605 18.037 10.618 1.00 81.44 216 ALA A O 1
ATOM 1623 N N . GLN A 1 217 ? 18.678 19.795 9.617 1.00 86.88 217 GLN A N 1
ATOM 1624 C CA . GLN A 1 217 ? 18.133 20.404 10.826 1.00 86.88 217 GLN A CA 1
ATOM 1625 C C . GLN A 1 217 ? 16.857 19.690 11.271 1.00 86.88 217 GLN A C 1
ATOM 1627 O O . GLN A 1 217 ? 16.730 19.382 12.458 1.00 86.88 217 GLN A O 1
ATOM 1632 N N . GLN A 1 218 ? 15.958 19.376 10.336 1.00 80.75 218 GLN A N 1
ATOM 1633 C CA . GLN A 1 218 ? 14.732 18.628 10.621 1.00 80.75 218 GLN A CA 1
ATOM 1634 C C . GLN A 1 218 ? 15.048 17.236 11.184 1.00 80.75 218 GLN A C 1
ATOM 1636 O O . GLN A 1 218 ? 14.538 16.878 12.244 1.00 80.75 218 GLN A O 1
ATOM 1641 N N . GLU A 1 219 ? 15.962 16.486 10.562 1.00 80.44 219 GLU A N 1
ATOM 1642 C CA . GLU A 1 219 ? 16.382 15.162 11.046 1.00 80.44 219 GLU A CA 1
ATOM 1643 C C . GLU A 1 219 ? 16.994 15.218 12.455 1.00 80.44 219 GLU A C 1
ATOM 1645 O O . GLU A 1 219 ? 16.670 14.397 13.319 1.00 80.44 219 GLU A O 1
ATOM 1650 N N . ARG A 1 220 ? 17.848 16.216 12.730 1.00 86.44 220 ARG A N 1
ATOM 1651 C CA . ARG A 1 220 ? 18.443 16.408 14.066 1.00 86.44 220 ARG A CA 1
ATOM 1652 C C . ARG A 1 220 ? 17.401 16.746 15.127 1.00 86.44 220 ARG A C 1
ATOM 1654 O O . ARG A 1 220 ? 17.507 16.258 16.257 1.00 86.44 220 ARG A O 1
ATOM 1661 N N . LEU A 1 221 ? 16.424 17.584 14.791 1.00 85.25 221 LEU A N 1
ATOM 1662 C CA . LEU A 1 221 ? 15.361 17.978 15.709 1.00 85.25 221 LEU A CA 1
ATOM 1663 C C . LEU A 1 221 ? 14.409 16.806 15.981 1.00 85.25 221 LEU A C 1
ATOM 1665 O O . LEU A 1 221 ? 14.170 16.487 17.146 1.00 85.25 221 LEU A O 1
ATOM 1669 N N . ALA A 1 222 ? 13.971 16.099 14.937 1.00 80.62 222 ALA A N 1
ATOM 1670 C CA . ALA A 1 222 ? 13.161 14.888 15.048 1.00 80.62 222 ALA A CA 1
ATOM 1671 C C . ALA A 1 222 ? 13.863 13.826 15.911 1.00 80.62 222 ALA A C 1
ATOM 1673 O O . ALA A 1 222 ? 13.285 13.322 16.871 1.00 80.62 222 ALA A O 1
ATOM 1674 N N . GLY A 1 223 ? 15.150 13.556 15.657 1.00 82.44 223 GLY A N 1
ATOM 1675 C CA . GLY A 1 223 ? 15.943 12.606 16.445 1.00 82.44 223 GLY A CA 1
ATOM 1676 C C . GLY A 1 223 ? 16.186 13.037 17.899 1.00 82.44 223 GLY A C 1
ATOM 1677 O O . GLY A 1 223 ? 16.390 12.198 18.780 1.00 82.44 223 GLY A O 1
ATOM 1678 N N . SER A 1 224 ? 16.161 14.340 18.185 1.00 86.00 224 SER A N 1
ATOM 1679 C CA . SER A 1 224 ? 16.265 14.855 19.556 1.00 86.00 224 SER A CA 1
ATOM 1680 C C . SER A 1 224 ? 14.945 14.711 20.304 1.00 86.00 224 SER A C 1
ATOM 1682 O O . SER A 1 224 ? 14.938 14.194 21.419 1.00 86.00 224 SER A O 1
ATOM 1684 N N . LEU A 1 225 ? 13.826 15.069 19.673 1.00 83.00 225 LEU A N 1
ATOM 1685 C CA . LEU A 1 225 ? 12.496 14.882 20.250 1.00 83.00 225 LEU A CA 1
ATOM 1686 C C . LEU A 1 225 ? 12.173 13.395 20.435 1.00 83.00 225 LEU A C 1
ATOM 1688 O O . LEU A 1 225 ? 11.637 13.014 21.471 1.00 83.00 225 LEU A O 1
ATOM 1692 N N . ALA A 1 226 ? 12.581 12.537 19.500 1.00 82.88 226 ALA A N 1
ATOM 1693 C CA . ALA A 1 226 ? 12.378 11.099 19.620 1.00 82.88 226 ALA A CA 1
ATOM 1694 C C . ALA A 1 226 ? 13.092 10.487 20.831 1.00 82.88 226 ALA A C 1
ATOM 1696 O O . ALA A 1 226 ? 12.536 9.627 21.513 1.00 82.88 226 ALA A O 1
ATOM 1697 N N . ARG A 1 227 ? 14.297 10.976 21.157 1.00 84.38 227 ARG A N 1
ATOM 1698 C CA . ARG A 1 227 ? 15.002 10.588 22.388 1.00 84.38 227 ARG A CA 1
ATOM 1699 C C . ARG A 1 227 ? 14.297 11.073 23.653 1.00 84.38 227 ARG A C 1
ATOM 1701 O O . ARG A 1 227 ? 14.330 10.363 24.649 1.00 84.38 227 ARG A O 1
ATOM 1708 N N . ILE A 1 228 ? 13.680 12.253 23.618 1.00 80.94 228 ILE A N 1
ATOM 1709 C CA . ILE A 1 228 ? 12.977 12.835 24.771 1.00 80.94 228 ILE A CA 1
ATOM 1710 C C . ILE A 1 228 ? 11.676 12.078 25.054 1.00 80.94 228 ILE A C 1
ATOM 1712 O O . ILE A 1 228 ? 11.395 11.745 26.201 1.00 80.94 228 ILE A O 1
ATOM 1716 N N . TYR A 1 229 ? 10.897 11.786 24.013 1.00 74.19 229 TYR A N 1
ATOM 1717 C CA . TYR A 1 229 ? 9.556 11.215 24.153 1.00 74.19 229 TYR A CA 1
ATOM 1718 C C . TYR A 1 229 ? 9.507 9.688 24.006 1.00 74.19 229 TYR A C 1
ATOM 1720 O O . TYR A 1 229 ? 8.441 9.090 24.141 1.00 74.19 229 TYR A O 1
ATOM 1728 N N . GLY A 1 230 ? 10.643 9.038 23.732 1.00 66.69 230 GLY A N 1
ATOM 1729 C CA . GLY A 1 230 ? 10.743 7.577 23.637 1.00 66.69 230 GLY A CA 1
ATOM 1730 C C . GLY A 1 230 ? 9.956 6.965 22.473 1.00 66.69 230 GLY A C 1
ATOM 1731 O O . GLY A 1 230 ? 9.693 5.764 22.475 1.00 66.69 230 GLY A O 1
ATOM 1732 N N . ARG A 1 231 ? 9.560 7.780 21.491 1.00 70.81 231 ARG A N 1
ATOM 1733 C CA . ARG A 1 231 ? 8.801 7.388 20.296 1.00 70.81 231 ARG A CA 1
ATOM 1734 C C . ARG A 1 231 ? 9.302 8.172 19.090 1.00 70.81 231 ARG A C 1
ATOM 1736 O O . ARG A 1 231 ? 9.942 9.202 19.257 1.00 70.81 231 ARG A O 1
ATOM 1743 N N . GLN A 1 232 ? 9.024 7.704 17.877 1.00 68.12 232 GLN A N 1
ATOM 1744 C CA . GLN A 1 232 ? 9.344 8.470 16.666 1.00 68.12 232 GLN A CA 1
ATOM 1745 C C . GLN A 1 232 ? 8.578 9.803 16.683 1.00 68.12 232 GLN A C 1
ATOM 1747 O O . GLN A 1 232 ? 7.414 9.826 17.071 1.00 68.12 232 GLN A O 1
ATOM 1752 N N . VAL A 1 233 ? 9.225 10.907 16.297 1.00 68.62 233 VAL A N 1
ATOM 1753 C CA . VAL A 1 233 ? 8.601 12.240 16.271 1.00 68.62 233 VAL A CA 1
ATOM 1754 C C . VAL A 1 233 ? 8.665 12.795 14.856 1.00 68.62 233 VAL A C 1
ATOM 1756 O O . VAL A 1 233 ? 9.752 12.998 14.318 1.00 68.62 233 VAL A O 1
ATOM 1759 N N . GLN A 1 234 ? 7.500 13.043 14.269 1.00 65.94 234 GLN A N 1
ATOM 1760 C CA . GLN A 1 234 ? 7.327 13.735 12.999 1.00 65.94 234 GLN A CA 1
ATOM 1761 C C . GLN A 1 234 ? 7.234 15.240 13.273 1.00 65.94 234 GLN A C 1
ATOM 1763 O O . GLN A 1 234 ? 6.544 15.660 14.200 1.00 65.94 234 GLN A O 1
ATOM 1768 N N . LEU A 1 235 ? 7.922 16.061 12.484 1.00 70.38 235 LEU A N 1
ATOM 1769 C CA . LEU A 1 235 ? 7.896 17.515 12.632 1.00 70.38 235 LEU A CA 1
ATOM 1770 C C . LEU A 1 235 ? 6.886 18.147 11.676 1.00 70.38 235 LEU A C 1
ATOM 1772 O O . LEU A 1 235 ? 6.873 17.818 10.493 1.00 70.38 235 LEU A O 1
ATOM 1776 N N . GLN A 1 236 ? 6.113 19.102 12.178 1.00 65.81 236 GLN A N 1
ATOM 1777 C CA . GLN A 1 236 ? 5.291 20.012 11.388 1.00 65.81 236 GLN A CA 1
ATOM 1778 C C . GLN A 1 236 ? 5.840 21.426 11.603 1.00 65.81 236 GLN A C 1
ATOM 1780 O O . GLN A 1 236 ? 5.685 21.972 12.692 1.00 65.81 236 GLN A O 1
ATOM 1785 N N . VAL A 1 237 ? 6.548 21.973 10.613 1.00 68.38 237 VAL A N 1
ATOM 1786 C CA . VAL A 1 237 ? 7.352 23.206 10.728 1.00 68.38 237 VAL A CA 1
ATOM 1787 C C . VAL A 1 237 ? 6.693 24.376 10.009 1.00 68.38 237 VAL A C 1
ATOM 1789 O O . VAL A 1 237 ? 6.302 24.166 8.841 1.00 68.38 237 VAL A O 1
#

Mean predicted aligned error: 7.56 Å

pLDDT: mean 87.34, std 8.46, range [56.69, 97.62]

Nearest PDB structures (foldseek):
  7nkq-assembly1_d  TM=7.910E-01  e=1.182E-13  Mycolicibacterium smegmatis MC2 155
  7nkl-assembly1_d  TM=7.938E-01  e=2.713E-13  Mycolicibacterium 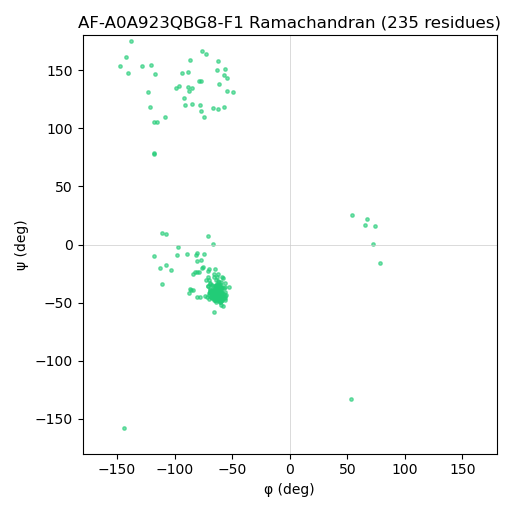smegmatis MC2 155
  7njs-assembly1_d  TM=7.903E-01  e=2.154E-13  Mycolicibacterium smegmatis MC2 155
  8g0e-assembly1_d  TM=7.848E-01  e=4.111E-13  Mycolicibacterium smegmatis MC2 155
  8jr0-assembly1_d  TM=7.767E-01  e=5.460E-12  Mycobacterium tuberculosis